Protein AF-A0A9W9WDL3-F1 (afdb_monomer)

Radius of gyration: 25.2 Å; Cα contacts (8 Å, |Δi|>4): 308; chains: 1; bounding box: 83×60×58 Å

Solvent-accessible surface area (backbone atoms only — not comparable to full-atom values): 14699 Å² total; per-residue (Å²): 139,82,83,85,75,86,84,77,80,80,75,53,72,68,59,54,52,53,53,50,51,51,47,48,51,65,70,69,49,70,79,82,73,74,75,81,85,67,84,83,74,84,62,81,85,60,80,77,74,72,78,64,70,61,51,44,48,62,37,36,40,34,66,38,60,99,81,50,76,50,73,65,32,48,49,30,52,49,53,35,41,70,68,32,72,83,46,43,79,47,77,32,41,68,68,56,45,51,51,47,41,51,71,76,31,62,92,38,56,69,59,35,54,50,57,70,31,45,65,46,68,66,55,41,51,42,49,46,52,45,52,50,27,28,71,64,18,9,28,43,39,43,63,89,54,64,58,76,90,64,47,70,85,66,76,46,55,80,94,41,36,64,67,49,43,67,47,68,48,60,41,78,83,72,80,81,72,82,89,60,84,84,35,33,35,67,57,42,38,36,22,13,51,67,26,64,38,44,49,46,33,51,53,52,35,52,50,48,52,52,51,46,26,64,73,71,72,43,58,58,62,68,53,44,65,83,72,64,49,57,57,46,61,51,48,30,26,51,30,50,36,40,19,51,31,47,67,74,72,40,80,75,128

InterPro domains:
  IPR007577 Glycosyltransferase, DXD sugar-binding motif [PF04488] (77-158)
  IPR029044 Nucleotide-diphospho-sugar transferases [SSF53448] (91-242)
  IPR039367 Initiation-specific alpha-1,6-mannosyltransferase Och1-like [PTHR31834] (51-248)

Secondary structure (DSSP, 8-state):
--PPPP------HHHHHHHHHHHHHHHH---------------GGGTT-PPPPPSS-SEEEEE--TT---HHHHHHHHHHHHH-TT-EEEEE-HHHHHHHHHHHSTT-HHHHHHHHH---HHHHHHHHHHHHHHHH-EEEE-TT----SS-GGGSS-TTTTTT-SEEEEETT-S---SSS---EEEEEEEE-TT-HHHHHHHHHHHHHHHHHHHHHT--GGG--HHHH--HHHHTSHHHHHHHHHHHTT----

Structure (mmCIF, N/CA/C/O backbone):
data_AF-A0A9W9WDL3-F1
#
_entry.id   AF-A0A9W9WDL3-F1
#
loop_
_atom_site.group_PDB
_atom_site.id
_atom_site.type_symbol
_atom_site.label_atom_id
_atom_site.label_alt_id
_atom_site.label_comp_id
_atom_site.label_asym_id
_atom_site.label_entity_id
_atom_site.label_seq_id
_atom_site.pdbx_PDB_ins_code
_atom_site.Cartn_x
_atom_site.Cartn_y
_atom_site.Cartn_z
_atom_site.occupancy
_atom_site.B_iso_or_equiv
_atom_site.auth_seq_id
_atom_site.auth_comp_id
_atom_site.auth_asym_id
_atom_site.auth_atom_id
_atom_site.pdbx_PDB_model_num
ATOM 1 N N . MET A 1 1 ? 67.641 37.185 22.565 1.00 37.56 1 MET A N 1
ATOM 2 C CA . MET A 1 1 ? 66.530 37.789 21.794 1.00 37.56 1 MET A CA 1
ATOM 3 C C . MET A 1 1 ? 66.560 37.172 20.401 1.00 37.56 1 MET A C 1
ATOM 5 O O . MET A 1 1 ? 67.505 37.413 19.673 1.00 37.56 1 MET A O 1
ATOM 9 N N . LEU A 1 2 ? 65.804 36.084 20.237 1.00 39.59 2 LEU A N 1
ATOM 10 C CA . LEU A 1 2 ? 64.638 35.910 19.347 1.00 39.59 2 LEU A CA 1
ATOM 11 C C . LEU A 1 2 ? 65.017 35.186 18.044 1.00 39.59 2 LEU A C 1
ATOM 13 O O . LEU A 1 2 ? 65.568 35.768 17.117 1.00 39.59 2 LEU A O 1
ATOM 17 N N . ALA A 1 3 ? 64.729 33.882 18.040 1.00 42.25 3 ALA A N 1
ATOM 18 C CA . ALA A 1 3 ? 64.831 32.987 16.896 1.00 42.25 3 ALA A CA 1
ATOM 19 C C . ALA A 1 3 ? 63.765 33.337 15.845 1.00 42.25 3 ALA A C 1
ATOM 21 O O . ALA A 1 3 ? 62.612 33.602 16.190 1.00 42.25 3 ALA A O 1
ATOM 22 N N . GLN A 1 4 ? 64.153 33.333 14.570 1.00 45.50 4 GLN A N 1
ATOM 23 C CA . GLN A 1 4 ? 63.233 33.498 13.448 1.00 45.50 4 GLN A CA 1
ATOM 24 C C . GLN A 1 4 ? 62.399 32.219 13.284 1.00 45.50 4 GLN A C 1
ATOM 26 O O . GLN A 1 4 ? 62.949 31.135 13.098 1.00 45.50 4 GLN A O 1
ATOM 31 N N . GLY A 1 5 ? 61.075 32.345 13.407 1.00 46.56 5 GLY A N 1
ATOM 32 C CA . GLY A 1 5 ? 60.123 31.264 13.145 1.00 46.56 5 GLY A CA 1
ATOM 33 C C . GLY A 1 5 ? 59.924 31.010 11.642 1.00 46.56 5 GLY A C 1
ATOM 34 O O . GLY A 1 5 ? 60.279 31.864 10.826 1.00 46.56 5 GLY A O 1
ATOM 35 N N . PRO A 1 6 ? 59.353 29.854 11.258 1.00 47.69 6 PRO A N 1
ATOM 36 C CA . PRO A 1 6 ? 59.214 29.474 9.860 1.00 47.69 6 PRO A CA 1
ATOM 37 C C . PRO A 1 6 ? 58.167 30.335 9.145 1.00 47.69 6 PRO A C 1
ATOM 39 O O . PRO A 1 6 ? 57.072 30.582 9.653 1.00 47.69 6 PRO A O 1
ATOM 42 N N . THR A 1 7 ? 58.510 30.781 7.940 1.00 50.06 7 THR A N 1
ATOM 43 C CA . THR A 1 7 ? 57.634 31.517 7.029 1.00 50.06 7 THR A CA 1
ATOM 44 C C . THR A 1 7 ? 56.533 30.600 6.501 1.00 50.06 7 THR A C 1
ATOM 46 O O . THR A 1 7 ? 56.766 29.728 5.669 1.00 50.06 7 THR A O 1
ATOM 49 N N . PHE A 1 8 ? 55.307 30.808 6.979 1.00 49.31 8 PHE A N 1
ATOM 50 C CA . PHE A 1 8 ? 54.122 30.139 6.449 1.00 49.31 8 PHE A CA 1
ATOM 51 C C . PHE A 1 8 ? 53.766 30.755 5.088 1.00 49.31 8 PHE A C 1
ATOM 53 O O . PHE A 1 8 ? 53.340 31.911 5.004 1.00 49.31 8 PHE A O 1
ATOM 60 N N . THR A 1 9 ? 53.965 30.008 4.005 1.00 55.88 9 THR A N 1
ATOM 61 C CA . THR A 1 9 ? 53.503 30.382 2.666 1.00 55.88 9 THR A CA 1
ATOM 62 C C . THR A 1 9 ? 51.975 30.434 2.660 1.00 55.88 9 THR A C 1
ATOM 64 O O . THR A 1 9 ? 51.296 29.430 2.865 1.00 55.88 9 THR A O 1
ATOM 67 N N . ARG A 1 10 ? 51.408 31.629 2.454 1.00 52.62 10 ARG A N 1
ATOM 68 C CA . ARG A 1 10 ? 49.960 31.816 2.302 1.00 52.62 10 ARG A CA 1
ATOM 69 C C . ARG A 1 10 ? 49.517 31.211 0.972 1.00 52.62 10 ARG A C 1
ATOM 71 O O . ARG A 1 10 ? 49.776 31.788 -0.081 1.00 52.62 10 ARG A O 1
ATOM 78 N N . PHE A 1 11 ? 48.845 30.066 1.016 1.00 56.09 11 PHE A N 1
ATOM 79 C CA . PHE A 1 11 ? 48.144 29.542 -0.152 1.00 56.09 11 PHE A CA 1
ATOM 80 C C . PHE A 1 11 ? 46.976 30.472 -0.499 1.00 56.09 11 PHE A C 1
ATOM 82 O O . PHE A 1 11 ? 46.185 30.843 0.369 1.00 56.09 11 PHE A O 1
ATOM 89 N N . SER A 1 12 ? 46.890 30.882 -1.766 1.00 69.81 12 SER A N 1
ATOM 90 C CA . SER A 1 12 ? 45.753 31.652 -2.275 1.00 69.81 12 SER A CA 1
ATOM 91 C C . SER A 1 12 ? 44.479 30.813 -2.164 1.00 69.81 12 SER A C 1
ATOM 93 O O . SER A 1 12 ? 44.504 29.608 -2.419 1.00 69.81 12 SER A O 1
ATOM 95 N N . THR A 1 13 ? 43.354 31.439 -1.816 1.00 66.75 13 THR A N 1
ATOM 96 C CA . THR A 1 13 ? 42.040 30.779 -1.701 1.00 66.75 13 THR A CA 1
ATOM 97 C C . THR A 1 13 ? 41.660 30.023 -2.977 1.00 66.75 13 THR A C 1
ATOM 99 O O . THR A 1 13 ? 41.075 28.945 -2.901 1.00 66.75 13 THR A O 1
ATOM 102 N N . ALA A 1 14 ? 42.090 30.513 -4.143 1.00 67.25 14 ALA A N 1
ATOM 103 C CA . ALA A 1 14 ? 41.914 29.836 -5.426 1.00 67.25 14 ALA A CA 1
ATOM 104 C C . ALA A 1 14 ? 42.624 28.469 -5.493 1.00 67.25 14 ALA A C 1
ATOM 106 O O . ALA A 1 14 ? 42.081 27.516 -6.046 1.00 67.25 14 ALA A O 1
ATOM 107 N N . SER A 1 15 ? 43.811 28.337 -4.895 1.00 68.75 15 SER A N 1
ATOM 108 C CA . SER A 1 15 ? 44.576 27.082 -4.887 1.00 68.75 15 SER A CA 1
ATOM 109 C C . SER A 1 15 ? 43.925 26.018 -3.999 1.00 68.75 15 SER A C 1
ATOM 111 O O . SER A 1 15 ? 43.975 24.836 -4.325 1.00 68.75 15 SER A O 1
ATOM 113 N N . ILE A 1 16 ? 43.268 26.440 -2.914 1.00 72.38 16 ILE A N 1
ATOM 114 C CA . ILE A 1 16 ? 42.510 25.552 -2.021 1.00 72.38 16 ILE A CA 1
ATOM 115 C C . ILE A 1 16 ? 41.255 25.031 -2.735 1.00 72.38 16 ILE A C 1
ATOM 117 O O . ILE A 1 16 ? 40.985 23.835 -2.694 1.00 72.38 16 ILE A O 1
ATOM 121 N N . PHE A 1 17 ? 40.538 25.894 -3.464 1.00 71.56 17 PHE A N 1
ATOM 122 C CA . PHE A 1 17 ? 39.374 25.487 -4.259 1.00 71.56 17 PHE A CA 1
ATOM 123 C C . PHE A 1 17 ? 39.728 24.493 -5.372 1.00 71.56 17 PHE A C 1
ATOM 125 O O . PHE A 1 17 ? 39.019 23.509 -5.553 1.00 71.56 17 PHE A O 1
ATOM 132 N N . ILE A 1 18 ? 40.843 24.695 -6.081 1.00 77.69 18 ILE A N 1
ATOM 133 C CA . ILE A 1 18 ? 41.286 23.765 -7.134 1.00 77.69 18 ILE A CA 1
ATOM 134 C C . ILE A 1 18 ? 41.616 22.386 -6.547 1.00 77.69 18 ILE A C 1
ATOM 136 O O . ILE A 1 18 ? 41.210 21.369 -7.108 1.00 77.69 18 ILE A O 1
ATOM 140 N N . LEU A 1 19 ? 42.303 22.338 -5.403 1.00 74.94 19 LEU A N 1
ATOM 141 C CA . LEU A 1 19 ? 42.626 21.078 -4.728 1.00 74.94 19 LEU A CA 1
ATOM 142 C C . LEU A 1 19 ? 41.372 20.356 -4.214 1.00 74.94 19 LEU A C 1
ATOM 144 O O . LEU A 1 19 ? 41.291 19.136 -4.331 1.00 74.94 19 LEU A O 1
ATOM 148 N N . LEU A 1 20 ? 40.374 21.095 -3.717 1.00 74.50 20 LEU A N 1
ATOM 149 C CA . LEU A 1 20 ? 39.087 20.532 -3.298 1.00 74.50 20 LEU A CA 1
ATOM 150 C C . LEU A 1 20 ? 38.280 19.987 -4.482 1.00 74.50 20 LEU A C 1
ATOM 152 O O . LEU A 1 20 ? 37.740 18.891 -4.380 1.00 74.50 20 LEU A O 1
ATOM 156 N N . CYS A 1 21 ? 38.248 20.687 -5.621 1.00 71.88 21 CYS A N 1
ATOM 157 C CA . CYS A 1 21 ? 37.589 20.194 -6.834 1.00 71.88 21 CYS A CA 1
ATOM 158 C C . CYS A 1 21 ? 38.267 18.934 -7.386 1.00 71.88 21 CYS A C 1
ATOM 160 O O . CYS A 1 21 ? 37.583 17.993 -7.778 1.00 71.88 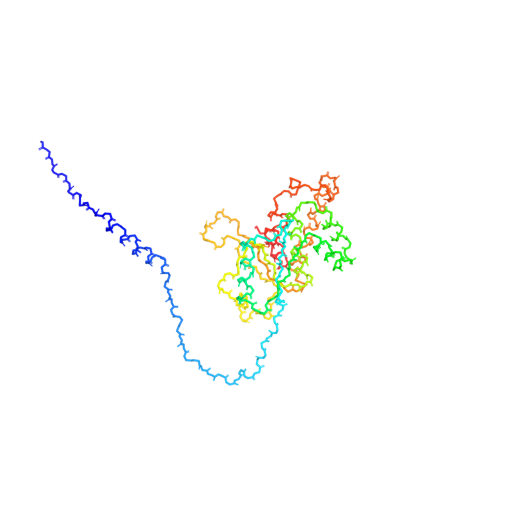21 CYS A O 1
ATOM 162 N N . LEU A 1 22 ? 39.603 18.882 -7.386 1.00 73.38 22 LEU A N 1
ATOM 163 C CA . LEU A 1 22 ? 40.351 17.694 -7.810 1.00 73.38 22 LEU A CA 1
ATOM 164 C C . LEU A 1 22 ? 40.126 16.512 -6.863 1.00 73.38 22 LEU A C 1
ATOM 166 O O . LEU A 1 22 ? 39.946 15.391 -7.331 1.00 73.38 22 LEU A O 1
ATOM 170 N N . PHE A 1 23 ? 40.075 16.756 -5.551 1.00 74.44 23 PHE A N 1
ATOM 171 C CA . PHE A 1 23 ? 39.717 15.729 -4.575 1.00 74.44 23 PHE A CA 1
ATOM 172 C C . PHE A 1 23 ? 38.283 15.235 -4.787 1.00 74.44 23 PHE A C 1
ATOM 174 O O . PHE A 1 23 ? 38.055 14.034 -4.769 1.00 74.44 23 PHE A O 1
ATOM 181 N N . PHE A 1 24 ? 37.332 16.129 -5.071 1.00 70.00 24 PHE A N 1
ATOM 182 C CA . PHE A 1 24 ? 35.941 15.761 -5.337 1.00 70.00 24 PHE A CA 1
ATOM 183 C C . PHE A 1 24 ? 35.805 14.919 -6.614 1.00 70.00 24 PHE A C 1
ATOM 185 O O . PHE A 1 24 ? 35.121 13.903 -6.601 1.00 70.00 24 PHE A O 1
ATOM 192 N N . ILE A 1 25 ? 36.513 15.279 -7.690 1.00 71.75 25 ILE A N 1
ATOM 193 C CA . ILE A 1 25 ? 36.547 14.491 -8.930 1.00 71.75 25 ILE A CA 1
ATOM 194 C C . ILE A 1 25 ? 37.172 13.119 -8.667 1.00 71.75 25 ILE A C 1
ATOM 196 O O . ILE A 1 25 ? 36.611 12.120 -9.084 1.00 71.75 25 ILE A O 1
ATOM 200 N N . LEU A 1 26 ? 38.295 13.034 -7.953 1.00 71.25 26 LEU A N 1
ATOM 201 C CA . LEU A 1 26 ? 38.979 11.757 -7.713 1.00 71.25 26 LEU A CA 1
ATOM 202 C C . LEU A 1 26 ? 38.277 10.866 -6.674 1.00 71.25 26 LEU A C 1
ATOM 204 O O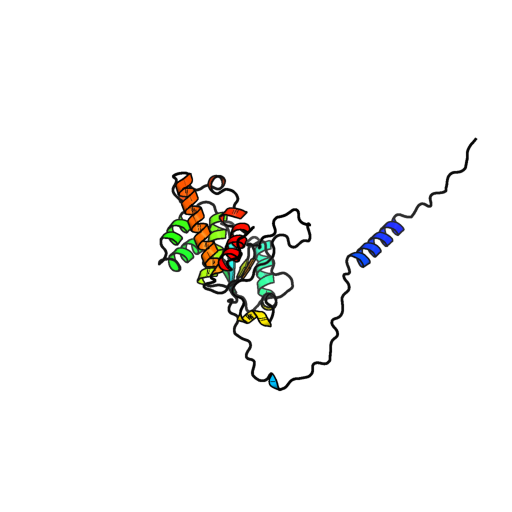 . LEU A 1 26 ? 38.406 9.648 -6.746 1.00 71.25 26 LEU A O 1
ATOM 208 N N . TYR A 1 27 ? 37.545 11.454 -5.724 1.00 72.31 27 TYR A N 1
ATOM 209 C CA . TYR A 1 27 ? 36.806 10.734 -4.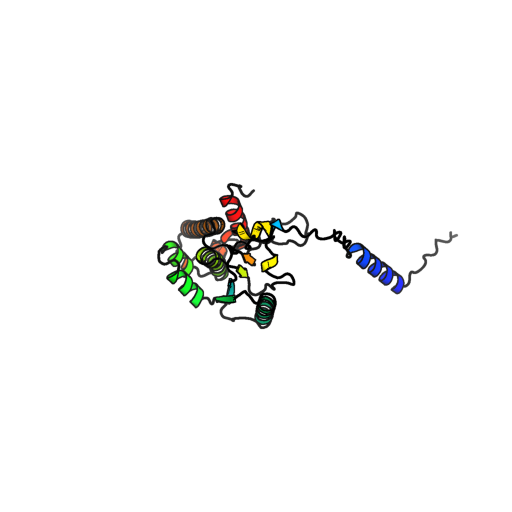683 1.00 72.31 27 TYR A CA 1
ATOM 210 C C . TYR A 1 27 ? 35.409 10.296 -5.154 1.00 72.31 27 TYR A C 1
ATOM 212 O O . TYR A 1 27 ? 34.964 9.213 -4.788 1.00 72.31 27 TYR A O 1
ATOM 220 N N . TYR A 1 28 ? 34.738 11.095 -5.998 1.00 61.59 28 TYR A N 1
ATOM 221 C CA . TYR A 1 28 ? 33.377 10.828 -6.490 1.00 61.59 28 TYR A CA 1
ATOM 222 C C . TYR A 1 28 ? 33.283 10.413 -7.964 1.00 61.59 28 TYR A C 1
ATOM 224 O O . TYR A 1 28 ? 32.173 10.182 -8.436 1.00 61.59 28 TYR A O 1
ATOM 232 N N . HIS A 1 29 ? 34.387 10.264 -8.705 1.00 54.16 29 HIS A N 1
ATOM 233 C CA . HIS A 1 29 ? 34.389 9.368 -9.864 1.00 54.16 29 HIS A CA 1
ATOM 234 C C . HIS A 1 29 ? 34.737 7.959 -9.369 1.00 54.16 29 HIS A C 1
ATOM 236 O O . HIS A 1 29 ? 35.918 7.599 -9.345 1.00 54.16 29 HIS A O 1
ATOM 242 N N . PRO A 1 30 ? 33.756 7.110 -9.004 1.00 51.16 30 PRO A N 1
ATOM 243 C CA . PRO A 1 30 ? 34.022 5.689 -9.028 1.00 51.16 30 PRO A CA 1
ATOM 244 C C . PRO A 1 30 ? 34.497 5.365 -10.442 1.00 51.16 30 PRO A C 1
ATOM 246 O O . PRO A 1 30 ? 33.931 5.844 -11.435 1.00 51.16 30 PRO A O 1
ATOM 249 N N . MET A 1 31 ? 35.591 4.609 -10.525 1.00 50.59 31 MET A N 1
ATOM 250 C CA . MET A 1 31 ? 36.056 4.030 -11.772 1.00 50.59 31 MET A CA 1
ATOM 251 C C . MET A 1 31 ? 34.850 3.486 -12.539 1.00 50.59 31 MET A C 1
ATOM 253 O O . MET A 1 31 ? 34.235 2.505 -12.123 1.00 50.59 31 MET A O 1
ATOM 257 N N . ARG A 1 32 ? 34.544 4.098 -13.688 1.00 47.16 32 ARG A N 1
ATOM 258 C CA . ARG A 1 32 ? 33.873 3.390 -14.773 1.00 47.16 32 ARG A CA 1
ATOM 259 C C . ARG A 1 32 ? 34.818 2.262 -15.164 1.00 47.16 32 ARG A C 1
ATOM 261 O O . ARG A 1 32 ? 35.699 2.449 -15.999 1.00 47.16 32 ARG A O 1
ATOM 268 N N . GLN A 1 33 ? 34.678 1.108 -14.524 1.00 40.91 33 GLN A N 1
ATOM 269 C CA . GLN A 1 33 ? 35.149 -0.124 -15.121 1.00 40.91 33 GLN A CA 1
ATOM 270 C C . GLN A 1 33 ? 34.296 -0.313 -16.369 1.00 40.91 33 GLN A C 1
ATOM 272 O O . GLN A 1 33 ? 33.115 -0.638 -16.288 1.00 40.91 33 GLN A O 1
ATOM 277 N N . ALA A 1 34 ? 34.882 -0.006 -17.524 1.00 45.00 34 ALA A N 1
ATOM 278 C CA . ALA A 1 34 ? 34.354 -0.471 -18.788 1.00 45.00 34 ALA A CA 1
ATOM 279 C C . ALA A 1 34 ? 34.287 -1.999 -18.695 1.00 45.00 34 ALA A C 1
ATOM 281 O O . ALA A 1 34 ? 35.314 -2.668 -18.558 1.00 45.00 34 ALA A O 1
ATOM 282 N N . THR A 1 35 ? 33.076 -2.544 -18.707 1.00 45.25 35 THR A N 1
ATOM 283 C CA . THR A 1 35 ? 32.855 -3.954 -19.002 1.00 45.25 35 THR A CA 1
ATOM 284 C C . THR A 1 35 ? 33.549 -4.251 -20.334 1.00 45.25 35 THR A C 1
ATOM 286 O O . THR A 1 35 ? 33.357 -3.495 -21.290 1.00 45.25 35 THR A O 1
ATOM 289 N N . PRO A 1 36 ? 34.386 -5.297 -20.439 1.00 37.78 36 PRO A N 1
ATOM 290 C CA . PRO A 1 36 ? 34.961 -5.661 -21.722 1.00 37.78 36 PRO A CA 1
ATOM 291 C C . P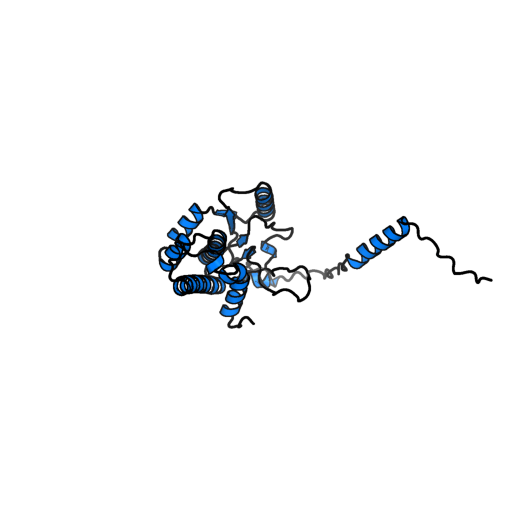RO A 1 36 ? 33.818 -6.082 -22.649 1.00 37.78 36 PRO A C 1
ATOM 293 O O . PRO A 1 36 ? 33.154 -7.087 -22.391 1.00 37.78 36 PRO A O 1
ATOM 296 N N . GLU A 1 37 ? 33.580 -5.328 -23.722 1.00 43.03 37 GLU A N 1
ATOM 297 C CA . GLU A 1 37 ? 32.790 -5.810 -24.853 1.00 43.03 37 GLU A CA 1
ATOM 298 C C . GLU A 1 37 ? 33.577 -6.946 -25.519 1.00 43.03 37 GLU A C 1
ATOM 300 O O . GLU A 1 37 ? 34.413 -6.742 -26.399 1.00 43.03 37 GLU A O 1
ATOM 305 N N . GLY A 1 38 ? 33.364 -8.172 -25.040 1.00 47.19 38 GLY A N 1
ATOM 306 C CA . GLY A 1 38 ? 33.742 -9.362 -25.788 1.00 47.19 38 GLY A CA 1
ATOM 307 C C . GLY A 1 38 ? 32.883 -9.453 -27.055 1.00 47.19 38 GLY A C 1
ATOM 308 O O . GLY A 1 38 ? 31.702 -9.100 -27.009 1.00 47.19 38 GLY A O 1
ATOM 309 N N . PRO A 1 39 ? 33.428 -9.921 -28.192 1.00 41.03 39 PRO A N 1
ATOM 310 C CA . PRO A 1 39 ? 32.642 -10.089 -29.405 1.00 41.03 39 PRO A CA 1
ATOM 311 C C . PRO A 1 39 ? 31.477 -11.045 -29.129 1.00 41.03 39 PRO A C 1
ATOM 313 O O . PRO A 1 39 ? 31.682 -12.193 -28.730 1.00 41.03 39 PRO A O 1
ATOM 316 N N . SER A 1 40 ? 30.257 -10.544 -29.338 1.00 51.47 40 SER A N 1
ATOM 317 C CA . SER A 1 40 ? 29.023 -11.325 -29.296 1.00 51.47 40 SER A CA 1
ATOM 318 C C . SER A 1 40 ? 29.136 -12.461 -30.309 1.00 51.47 40 SER A C 1
ATOM 320 O O . SER A 1 40 ? 29.033 -12.260 -31.520 1.00 51.47 40 SER A O 1
ATOM 322 N N . THR A 1 41 ? 29.422 -13.662 -29.816 1.00 49.38 41 THR A N 1
ATOM 323 C CA . THR A 1 41 ? 29.317 -14.877 -30.613 1.00 49.38 41 THR A CA 1
ATOM 324 C C . THR A 1 41 ? 27.830 -15.158 -30.753 1.00 49.38 41 THR A C 1
ATOM 326 O O . THR A 1 41 ? 27.155 -15.538 -29.799 1.00 49.38 41 THR A O 1
ATOM 329 N N . TYR A 1 42 ? 27.301 -14.875 -31.941 1.00 51.47 42 TYR A N 1
ATOM 330 C CA . TYR A 1 42 ? 25.942 -15.236 -32.313 1.00 51.47 42 TYR A CA 1
ATOM 331 C C . TYR A 1 42 ? 25.795 -16.757 -32.186 1.00 51.47 42 TYR A C 1
ATOM 333 O O . TYR A 1 42 ? 26.402 -17.512 -32.945 1.00 51.47 42 TYR A O 1
ATOM 341 N N . ASP A 1 43 ? 25.032 -17.182 -31.180 1.00 59.75 43 ASP A N 1
ATOM 342 C CA . ASP A 1 43 ? 24.663 -18.572 -30.951 1.00 59.75 43 ASP A CA 1
ATOM 343 C C . ASP A 1 43 ? 23.291 -18.832 -31.600 1.00 59.75 43 ASP A C 1
ATOM 345 O O . ASP A 1 43 ? 22.267 -18.377 -31.073 1.00 59.75 43 ASP A O 1
ATOM 349 N N . PRO A 1 44 ? 23.240 -19.546 -32.738 1.00 51.09 44 PRO A N 1
ATOM 350 C CA . PRO A 1 44 ? 21.997 -19.837 -33.446 1.00 51.09 44 PRO A CA 1
ATOM 351 C C . PRO A 1 44 ? 21.049 -20.771 -32.670 1.00 51.09 44 PRO A C 1
ATOM 353 O O . PRO A 1 44 ? 19.918 -20.968 -33.100 1.00 51.09 44 PRO A O 1
ATOM 356 N N . SER A 1 45 ? 21.444 -21.315 -31.509 1.00 50.41 45 SER A N 1
ATOM 357 C CA . SER A 1 45 ? 20.559 -22.127 -30.656 1.00 50.41 45 SER A CA 1
ATOM 358 C C . SER A 1 45 ? 19.523 -21.318 -29.856 1.00 50.41 45 SER A C 1
ATOM 360 O O . SER A 1 45 ? 18.636 -21.899 -29.231 1.00 50.41 45 SER A O 1
ATOM 362 N N . ARG A 1 46 ? 19.590 -19.977 -29.889 1.00 52.09 46 ARG A N 1
ATOM 363 C CA . ARG A 1 46 ? 18.634 -19.072 -29.218 1.00 52.09 46 ARG A CA 1
ATOM 364 C C . ARG A 1 46 ? 17.382 -18.722 -30.031 1.00 52.09 46 ARG A C 1
ATOM 366 O O . ARG A 1 46 ? 16.517 -18.013 -29.512 1.00 52.09 46 ARG A O 1
ATOM 373 N N . GLU A 1 47 ? 17.235 -19.226 -31.256 1.00 42.72 47 GLU A N 1
ATOM 374 C CA . GLU A 1 47 ? 15.965 -19.143 -31.988 1.00 42.72 47 GLU A CA 1
ATOM 375 C C . GLU A 1 47 ? 14.914 -20.042 -31.317 1.00 42.72 47 GLU A C 1
ATOM 377 O O . GLU A 1 47 ? 14.818 -21.237 -31.580 1.00 42.72 47 GLU A O 1
ATOM 382 N N . GLY A 1 48 ? 14.138 -19.465 -30.397 1.00 46.53 48 GLY A N 1
ATOM 383 C CA . GLY A 1 48 ? 13.027 -20.157 -29.737 1.00 46.53 48 GLY A CA 1
ATOM 384 C C . GLY A 1 48 ? 12.751 -19.745 -28.292 1.00 46.53 48 GLY A C 1
ATOM 385 O O . GLY A 1 48 ? 11.726 -20.150 -27.745 1.00 46.53 48 GLY A O 1
ATOM 386 N N . PHE A 1 49 ? 13.604 -18.926 -27.663 1.00 46.31 49 PHE A N 1
ATOM 387 C CA . PHE A 1 49 ? 13.334 -18.418 -26.315 1.00 46.31 49 PHE A CA 1
ATOM 388 C C . PHE A 1 49 ? 12.314 -17.274 -26.386 1.00 46.31 49 PHE A C 1
ATOM 390 O O . PHE A 1 49 ? 12.670 -16.102 -26.484 1.00 46.31 49 PHE A O 1
ATOM 397 N N . GLN A 1 50 ? 11.026 -17.619 -26.377 1.00 47.53 50 GLN A N 1
ATOM 398 C CA . GLN A 1 50 ? 9.973 -16.660 -26.047 1.00 47.53 50 GLN A CA 1
ATOM 399 C C . GLN A 1 50 ? 10.285 -16.134 -24.635 1.00 47.53 50 GLN A C 1
ATOM 401 O O . GLN A 1 50 ? 10.360 -16.952 -23.712 1.00 47.53 50 GLN A O 1
ATOM 406 N N . PRO A 1 51 ? 10.525 -14.823 -24.437 1.00 56.72 51 PRO A N 1
ATOM 407 C CA . PRO A 1 51 ? 10.715 -14.296 -23.095 1.00 56.72 51 PRO A CA 1
ATOM 408 C C . PRO A 1 51 ? 9.468 -14.640 -22.282 1.00 56.72 51 PRO A C 1
ATOM 410 O O . PRO A 1 51 ? 8.343 -14.380 -22.710 1.00 56.72 51 PRO A O 1
ATOM 413 N N . ALA A 1 52 ? 9.666 -15.300 -21.143 1.00 58.69 52 ALA A N 1
ATOM 414 C CA . ALA A 1 52 ? 8.565 -15.659 -20.265 1.00 58.69 52 ALA A CA 1
ATOM 415 C C . ALA A 1 52 ? 7.772 -14.396 -19.904 1.00 58.69 52 ALA A C 1
ATOM 417 O O . ALA A 1 52 ? 8.364 -13.369 -19.560 1.00 58.69 52 ALA A O 1
ATOM 418 N N . SER A 1 53 ? 6.443 -14.471 -19.995 1.00 62.81 53 SER A N 1
ATOM 419 C CA . SER A 1 53 ? 5.581 -13.350 -19.634 1.00 62.81 53 SER A CA 1
ATOM 420 C C . SER A 1 53 ? 5.860 -12.926 -18.185 1.00 62.81 53 SER A C 1
ATOM 422 O O . SER A 1 53 ? 5.969 -13.794 -17.312 1.00 62.81 53 SER A O 1
ATOM 424 N N . PRO A 1 54 ? 6.011 -11.618 -17.912 1.00 75.31 54 PRO A N 1
ATOM 425 C CA . PRO A 1 54 ? 6.257 -11.144 -16.559 1.00 75.31 54 PRO A CA 1
ATOM 426 C C . PRO A 1 54 ? 5.082 -11.522 -15.651 1.00 75.31 54 PRO A C 1
ATOM 428 O O . PRO A 1 54 ? 3.921 -11.379 -16.031 1.00 75.31 54 PRO A O 1
ATOM 431 N N . ARG A 1 55 ? 5.386 -12.015 -14.444 1.00 88.81 55 ARG A N 1
ATOM 432 C CA . ARG A 1 55 ? 4.363 -12.354 -13.436 1.00 88.81 55 ARG A CA 1
ATOM 433 C C . ARG A 1 55 ? 3.718 -11.120 -12.804 1.00 88.81 55 ARG A C 1
ATOM 435 O O . ARG A 1 55 ? 2.622 -11.224 -12.267 1.00 88.81 55 ARG A O 1
ATOM 442 N N . ILE A 1 56 ? 4.423 -9.992 -12.835 1.00 96.06 56 ILE A N 1
ATOM 443 C CA . ILE A 1 56 ? 4.004 -8.722 -12.243 1.00 96.06 56 ILE A CA 1
ATOM 444 C C . ILE A 1 56 ? 3.346 -7.872 -13.339 1.00 96.06 56 ILE A C 1
ATOM 446 O O . ILE A 1 56 ? 4.011 -7.578 -14.336 1.00 96.06 56 ILE A O 1
ATOM 450 N N . PRO A 1 57 ? 2.068 -7.486 -13.184 1.00 96.56 57 PRO A N 1
ATOM 451 C CA . PRO A 1 57 ? 1.376 -6.615 -14.129 1.00 96.56 57 PRO A CA 1
ATOM 452 C C . PRO A 1 57 ? 2.030 -5.238 -14.286 1.00 96.56 57 PRO A C 1
ATOM 454 O O . PRO A 1 57 ? 2.529 -4.657 -13.328 1.00 96.56 57 PRO A O 1
ATOM 457 N N . GLU A 1 58 ? 1.944 -4.659 -15.484 1.00 96.19 58 GLU A N 1
ATOM 458 C CA . GLU A 1 58 ? 2.405 -3.292 -15.785 1.00 96.19 58 GLU A CA 1
ATOM 459 C C . GLU A 1 58 ? 1.378 -2.237 -15.311 1.00 96.19 58 GLU A C 1
ATOM 461 O O . GLU A 1 58 ? 0.947 -1.350 -16.053 1.00 96.19 58 GLU A O 1
ATOM 466 N N . LYS A 1 59 ? 0.934 -2.357 -14.056 1.00 97.75 59 LYS A N 1
ATOM 467 C CA . LYS A 1 59 ? -0.037 -1.476 -13.396 1.00 97.75 59 LYS A CA 1
ATOM 468 C C . LYS A 1 59 ? 0.647 -0.761 -12.239 1.00 97.75 59 LYS A C 1
ATOM 470 O O . LYS A 1 59 ? 1.307 -1.411 -11.437 1.00 97.75 59 LYS A O 1
ATOM 475 N N . ILE A 1 60 ? 0.482 0.555 -12.155 1.00 98.19 60 ILE A N 1
ATOM 476 C CA . ILE A 1 60 ? 1.001 1.372 -11.057 1.00 98.19 60 ILE A CA 1
ATOM 477 C C . ILE A 1 60 ? -0.174 1.938 -10.267 1.00 98.19 60 ILE A C 1
ATOM 479 O O . ILE A 1 60 ? -1.054 2.592 -10.822 1.00 98.19 60 ILE A O 1
ATOM 483 N N . TRP A 1 61 ? -0.171 1.689 -8.973 1.00 98.56 61 TRP A N 1
ATOM 484 C CA . TRP A 1 61 ? -1.121 2.171 -7.996 1.00 98.56 61 TRP A CA 1
ATOM 485 C C . TRP A 1 61 ? -0.554 3.394 -7.293 1.00 98.56 61 TRP A C 1
ATOM 487 O O . TRP A 1 61 ? 0.548 3.355 -6.750 1.00 98.56 61 TRP A O 1
ATOM 497 N N . TYR A 1 62 ? -1.352 4.452 -7.268 1.00 98.12 62 TYR A N 1
ATOM 498 C CA . TYR A 1 62 ? -1.126 5.637 -6.453 1.00 98.12 62 TYR A CA 1
ATOM 499 C C . TYR A 1 62 ? -2.343 5.870 -5.570 1.00 98.12 62 TYR A C 1
ATOM 501 O O . TYR A 1 62 ? -3.457 5.498 -5.941 1.00 98.12 62 TYR A O 1
ATOM 509 N N . LYS A 1 63 ? -2.165 6.566 -4.448 1.00 97.75 63 LYS A N 1
ATOM 510 C CA . LYS A 1 63 ? -3.278 7.005 -3.602 1.00 97.75 63 LYS A CA 1
ATOM 511 C C . LYS A 1 63 ? -3.162 8.480 -3.267 1.00 97.75 63 LYS A C 1
ATOM 513 O O . LYS A 1 63 ? -2.140 8.925 -2.759 1.00 97.75 63 LYS A O 1
ATOM 518 N N . VAL A 1 64 ? -4.230 9.235 -3.506 1.00 97.38 64 VAL A N 1
ATOM 519 C CA . VAL A 1 64 ? -4.338 10.656 -3.155 1.00 97.38 64 VAL A CA 1
ATOM 520 C C . VAL A 1 64 ? -5.126 10.854 -1.869 1.00 97.38 64 VAL A C 1
ATOM 522 O O . VAL A 1 64 ? -6.056 10.116 -1.549 1.00 97.38 64 VAL A O 1
ATOM 525 N N . GLY A 1 65 ? -4.734 11.864 -1.097 1.00 95.00 65 GLY A N 1
ATOM 526 C CA . GLY A 1 65 ? -5.578 12.393 -0.029 1.00 95.00 65 GLY A CA 1
ATOM 527 C C . GLY A 1 65 ? -6.651 13.346 -0.573 1.00 95.00 65 GLY A C 1
ATOM 528 O O . GLY A 1 65 ? -6.683 13.626 -1.773 1.00 95.00 65 GLY A O 1
ATOM 529 N N . PRO A 1 66 ? -7.464 13.952 0.308 1.00 94.38 66 PRO A N 1
ATOM 530 C CA . PRO A 1 66 ? -8.552 14.860 -0.079 1.00 94.38 66 PRO A CA 1
ATOM 531 C C . PRO A 1 66 ? -8.117 16.085 -0.897 1.00 94.38 66 PRO A C 1
ATOM 533 O O . PRO A 1 66 ? -8.929 16.716 -1.567 1.00 94.38 66 PRO A O 1
ATOM 536 N N . LYS A 1 67 ? -6.829 16.443 -0.842 1.00 94.88 67 LYS A N 1
ATOM 537 C CA . LYS A 1 67 ? -6.248 17.547 -1.621 1.00 94.88 67 LYS A CA 1
ATOM 538 C C . LYS A 1 67 ? -5.932 17.170 -3.073 1.00 94.88 67 LYS A C 1
ATOM 540 O O . LYS A 1 67 ? -5.541 18.047 -3.837 1.00 94.88 67 LYS A O 1
ATOM 545 N N . GLY A 1 68 ? -6.089 15.901 -3.450 1.00 95.44 68 GLY A N 1
ATOM 546 C CA . GLY A 1 68 ? -5.699 15.400 -4.761 1.00 95.44 68 GLY A CA 1
ATOM 547 C C . GLY A 1 68 ? -4.184 15.418 -4.966 1.00 95.44 68 GLY A C 1
ATOM 548 O O . GLY A 1 68 ? -3.403 15.389 -4.012 1.00 95.44 68 GLY A O 1
ATOM 549 N N . LEU A 1 69 ? -3.774 15.451 -6.232 1.00 95.25 69 LEU A N 1
ATOM 550 C CA . LEU A 1 69 ? -2.372 15.540 -6.622 1.00 95.25 69 LEU A CA 1
ATOM 551 C C . LEU A 1 69 ? -1.841 16.968 -6.457 1.00 95.25 69 LEU A C 1
ATOM 553 O O . LEU A 1 69 ? -2.487 17.941 -6.845 1.00 95.25 69 LEU A O 1
ATOM 557 N N . SER A 1 70 ? -0.619 17.085 -5.940 1.00 96.12 70 SER A N 1
ATOM 558 C CA . SER A 1 70 ? 0.152 18.325 -6.039 1.00 96.12 70 SER A CA 1
ATOM 559 C C . SER A 1 70 ? 0.720 18.501 -7.456 1.00 96.12 70 SER A C 1
ATOM 561 O O . SER A 1 70 ? 0.806 17.533 -8.213 1.00 96.12 70 SER A O 1
ATOM 563 N N . ASN A 1 71 ? 1.172 19.712 -7.809 1.00 97.19 71 ASN A N 1
ATOM 564 C CA . ASN A 1 71 ? 1.883 19.936 -9.078 1.00 97.19 71 ASN A CA 1
ATOM 565 C C . ASN A 1 71 ? 3.116 19.025 -9.205 1.00 97.19 71 ASN A C 1
ATOM 567 O O . ASN A 1 71 ? 3.330 18.424 -10.250 1.00 97.19 71 ASN A O 1
ATOM 571 N N . GLN A 1 72 ? 3.878 18.867 -8.119 1.00 95.69 72 GLN A N 1
ATOM 572 C CA . GLN A 1 72 ? 5.073 18.026 -8.103 1.00 95.69 72 GLN A CA 1
ATOM 573 C C . GLN A 1 72 ? 4.734 16.540 -8.284 1.00 95.69 72 GLN A C 1
ATOM 575 O O . GLN A 1 72 ? 5.357 15.858 -9.091 1.00 95.69 72 GLN A O 1
ATOM 580 N N . SER A 1 73 ? 3.698 16.044 -7.602 1.00 95.44 73 SER A N 1
ATOM 581 C CA . SER A 1 73 ? 3.223 14.663 -7.777 1.00 95.44 73 SER A CA 1
ATOM 582 C C . SER A 1 73 ? 2.709 14.417 -9.198 1.00 95.44 73 SER A C 1
ATOM 584 O O . SER A 1 73 ? 2.936 13.350 -9.761 1.00 95.44 73 SER A O 1
ATOM 586 N N . HIS A 1 74 ? 2.050 15.409 -9.809 1.00 95.88 74 HIS A N 1
ATOM 587 C CA . HIS A 1 74 ? 1.664 15.359 -11.220 1.00 95.88 74 HIS A CA 1
ATOM 588 C C . HIS A 1 74 ? 2.880 15.240 -12.146 1.00 95.88 74 HIS A C 1
ATOM 590 O O . HIS A 1 74 ? 2.861 14.421 -13.063 1.00 95.88 74 HIS A O 1
ATOM 596 N N . GLU A 1 75 ? 3.923 16.038 -11.911 1.00 95.94 75 GLU A N 1
ATOM 597 C CA . GLU A 1 75 ? 5.164 16.005 -12.689 1.00 95.94 75 GLU A CA 1
ATOM 598 C C . GLU A 1 75 ? 5.874 14.652 -12.561 1.00 95.94 75 GLU A C 1
ATOM 600 O O . GLU A 1 75 ? 6.222 14.053 -13.579 1.00 95.94 75 GLU A O 1
ATOM 605 N N . TRP A 1 76 ? 6.026 14.129 -11.341 1.00 95.62 76 TRP A N 1
ATOM 606 C CA . TRP A 1 76 ? 6.662 12.831 -11.094 1.00 95.62 76 TRP A CA 1
ATOM 607 C C . TRP A 1 76 ? 5.895 11.661 -11.704 1.00 95.62 76 TRP A C 1
ATOM 609 O O . TRP A 1 76 ? 6.498 10.815 -12.368 1.00 95.62 76 TRP A O 1
ATOM 619 N N . LEU A 1 77 ? 4.569 11.631 -11.551 1.00 9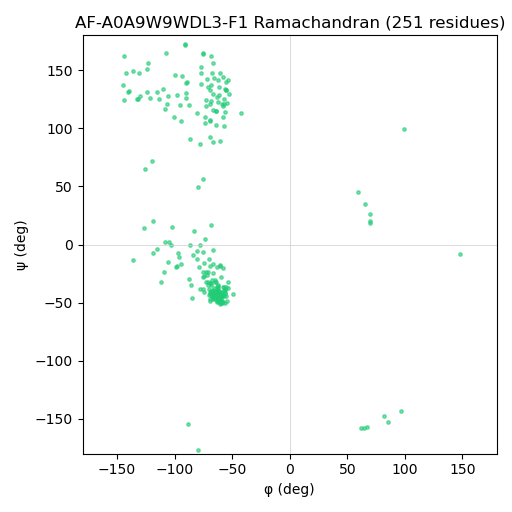5.06 77 LEU A N 1
ATOM 620 C CA . LEU A 1 77 ? 3.728 10.608 -12.170 1.00 95.06 77 LEU A CA 1
ATOM 621 C C . LEU A 1 77 ? 3.822 10.677 -13.699 1.00 95.06 77 LEU A C 1
ATOM 623 O O . LEU A 1 77 ? 3.991 9.649 -14.358 1.00 95.06 77 LEU A O 1
ATOM 627 N N . HIS A 1 78 ? 3.735 11.879 -14.275 1.00 95.06 78 HIS A N 1
ATOM 628 C CA . HIS A 1 78 ? 3.810 12.064 -15.722 1.00 95.06 78 HIS A CA 1
ATOM 629 C C . HIS A 1 78 ? 5.174 11.638 -16.283 1.00 95.06 78 HIS A C 1
ATOM 631 O O . HIS A 1 78 ? 5.221 10.911 -17.275 1.00 95.06 78 HIS A O 1
ATOM 637 N N . ASP A 1 79 ? 6.276 12.049 -15.650 1.00 94.69 79 ASP A N 1
ATOM 638 C CA . ASP A 1 79 ? 7.629 11.629 -16.034 1.00 94.69 79 ASP A CA 1
ATOM 639 C C . ASP A 1 79 ? 7.789 10.105 -15.949 1.00 94.69 79 ASP A C 1
ATOM 641 O O . ASP A 1 79 ? 8.275 9.475 -16.892 1.00 94.69 79 ASP A O 1
ATOM 645 N N . CYS A 1 80 ? 7.284 9.490 -14.874 1.00 95.56 80 CYS A N 1
ATOM 646 C CA . CYS A 1 80 ? 7.313 8.042 -14.721 1.00 95.56 80 CYS A CA 1
ATOM 647 C C . CYS A 1 80 ? 6.607 7.320 -15.878 1.00 95.56 80 CYS A C 1
ATOM 649 O O . CYS A 1 80 ? 7.185 6.413 -16.481 1.00 95.56 80 CYS A O 1
ATOM 651 N N . LEU A 1 81 ? 5.383 7.727 -16.228 1.00 95.94 81 LEU A N 1
ATOM 652 C CA . LEU A 1 81 ? 4.627 7.108 -17.323 1.00 95.94 81 LEU A CA 1
ATOM 653 C C . LEU A 1 81 ? 5.237 7.395 -18.697 1.00 95.94 81 LEU A C 1
ATOM 655 O O . LEU A 1 81 ? 5.196 6.534 -19.575 1.00 95.94 81 LEU A O 1
ATOM 659 N N . HIS A 1 82 ? 5.840 8.570 -18.884 1.00 95.56 82 HIS A N 1
ATOM 660 C CA . HIS A 1 82 ? 6.560 8.899 -20.110 1.00 95.56 82 HIS A CA 1
ATOM 661 C C . HIS A 1 82 ? 7.754 7.960 -20.329 1.00 95.56 82 HIS A C 1
ATOM 663 O O . HIS A 1 82 ? 7.940 7.439 -21.430 1.00 95.56 82 HIS A O 1
ATOM 669 N N . LYS A 1 83 ? 8.523 7.687 -19.269 1.00 95.19 83 LYS A N 1
ATOM 670 C CA . LYS A 1 83 ? 9.650 6.740 -19.280 1.00 95.19 83 LYS A CA 1
ATOM 671 C C . LYS A 1 83 ? 9.200 5.277 -19.379 1.00 95.19 83 LYS A C 1
ATOM 673 O O . LYS A 1 83 ? 9.956 4.435 -19.861 1.00 95.19 83 LYS A O 1
ATOM 678 N N . ASN A 1 84 ? 7.968 4.971 -18.968 1.00 96.25 84 ASN A N 1
ATOM 679 C CA . ASN A 1 84 ? 7.424 3.614 -18.891 1.00 96.25 84 ASN A CA 1
ATOM 680 C C . ASN A 1 84 ? 6.095 3.476 -19.669 1.00 96.25 84 ASN A C 1
ATOM 682 O O . ASN A 1 84 ? 5.065 3.167 -19.071 1.00 96.25 84 ASN A O 1
ATOM 686 N N . PRO A 1 85 ? 6.084 3.627 -21.009 1.00 95.56 85 PRO A N 1
ATOM 687 C CA . PRO A 1 85 ? 4.850 3.752 -21.805 1.00 95.56 85 PRO A CA 1
ATOM 688 C C . PRO A 1 85 ? 3.961 2.495 -21.836 1.00 95.56 85 PRO A C 1
ATOM 690 O O . PRO A 1 85 ? 2.787 2.567 -22.213 1.00 95.56 85 PRO A O 1
ATOM 693 N N . ALA A 1 86 ? 4.504 1.335 -21.459 1.00 93.62 86 ALA A N 1
ATOM 694 C CA . ALA A 1 86 ? 3.732 0.105 -21.298 1.00 93.62 86 ALA A CA 1
ATOM 695 C C . ALA A 1 86 ? 2.868 0.125 -20.022 1.00 93.62 86 ALA A C 1
ATOM 697 O O . ALA A 1 86 ? 1.789 -0.462 -19.998 1.00 93.62 86 ALA A O 1
ATOM 698 N N . HIS A 1 87 ? 3.285 0.880 -19.000 1.00 96.38 87 HIS A N 1
ATOM 699 C CA . HIS A 1 87 ? 2.599 0.921 -17.717 1.00 96.38 87 HIS A CA 1
ATOM 700 C C . HIS A 1 87 ? 1.335 1.781 -17.772 1.00 96.38 87 HIS A C 1
ATOM 702 O O . HIS A 1 87 ? 1.201 2.714 -18.574 1.00 96.38 87 HIS A O 1
ATOM 708 N N . ARG A 1 88 ? 0.377 1.460 -16.905 1.00 96.88 88 ARG A N 1
ATOM 709 C CA . ARG A 1 88 ? -0.840 2.248 -16.686 1.00 96.88 88 ARG A CA 1
ATOM 710 C C . ARG A 1 88 ? -0.954 2.606 -15.214 1.00 96.88 88 ARG A C 1
ATOM 712 O O . ARG A 1 88 ? -0.820 1.732 -14.365 1.00 96.88 88 ARG A O 1
ATOM 719 N N . ALA A 1 89 ? -1.214 3.878 -14.928 1.00 96.88 89 ALA A N 1
ATOM 720 C CA . ALA A 1 89 ? -1.457 4.338 -13.568 1.00 96.88 89 ALA A CA 1
ATOM 721 C C . ALA A 1 89 ? -2.949 4.269 -13.223 1.00 96.88 89 ALA A C 1
ATOM 723 O O . ALA A 1 89 ? -3.795 4.668 -14.026 1.00 96.88 89 ALA A O 1
ATOM 724 N N . GLN A 1 90 ? -3.252 3.833 -12.005 1.00 98.12 90 GLN A N 1
ATOM 725 C CA . GLN A 1 90 ? -4.548 3.970 -11.362 1.00 98.12 90 GLN A CA 1
ATOM 726 C C . GLN A 1 90 ? -4.363 4.753 -10.063 1.00 98.12 90 GLN A C 1
ATOM 728 O O . GLN A 1 90 ? -3.524 4.414 -9.230 1.00 98.12 90 GLN A O 1
ATOM 733 N N . ILE A 1 91 ? -5.135 5.828 -9.919 1.00 98.19 91 ILE A N 1
ATOM 734 C CA . ILE A 1 91 ? -5.054 6.733 -8.775 1.00 98.19 91 ILE A CA 1
ATOM 735 C C . ILE A 1 91 ? -6.289 6.520 -7.913 1.00 98.19 91 ILE A C 1
ATOM 737 O O . ILE A 1 91 ? -7.407 6.781 -8.353 1.00 98.19 91 ILE A O 1
ATOM 741 N N . MET A 1 92 ? -6.066 6.061 -6.691 1.00 98.56 92 MET A N 1
ATOM 742 C CA . MET A 1 92 ? -7.098 5.798 -5.703 1.00 98.56 92 MET A CA 1
ATOM 743 C C . MET A 1 92 ? -7.346 7.049 -4.860 1.00 98.56 92 MET A C 1
ATOM 745 O O . MET A 1 92 ? -6.417 7.663 -4.337 1.00 98.56 92 MET A O 1
ATOM 749 N N . THR A 1 93 ? -8.605 7.430 -4.709 1.00 98.44 93 THR A N 1
ATOM 750 C CA . THR A 1 93 ? -9.093 8.305 -3.636 1.00 98.44 93 THR A CA 1
ATOM 751 C C . THR A 1 93 ? -9.536 7.470 -2.435 1.00 98.44 93 THR A C 1
ATOM 753 O O . THR A 1 93 ? -9.629 6.246 -2.544 1.00 98.44 93 THR A O 1
ATOM 756 N N . ASP A 1 94 ? -9.853 8.123 -1.313 1.00 97.56 94 ASP A N 1
ATOM 757 C CA . ASP A 1 94 ? -10.451 7.450 -0.151 1.00 97.56 94 ASP A CA 1
ATOM 758 C C . ASP A 1 94 ? -11.737 6.690 -0.553 1.00 97.56 94 ASP A C 1
ATOM 760 O O . ASP A 1 94 ? -11.828 5.487 -0.324 1.00 97.56 94 ASP A O 1
ATOM 764 N N . ASP A 1 95 ? -12.657 7.337 -1.282 1.00 98.00 95 ASP A N 1
ATOM 765 C CA . ASP A 1 95 ? -13.916 6.717 -1.734 1.00 98.00 95 ASP A CA 1
ATOM 766 C C . ASP A 1 95 ? -13.693 5.517 -2.669 1.00 98.00 95 ASP A C 1
ATOM 768 O O . ASP A 1 95 ? -14.307 4.464 -2.509 1.00 98.00 95 ASP A O 1
ATOM 772 N N . THR A 1 96 ? -12.801 5.651 -3.659 1.00 98.62 96 THR A N 1
ATOM 773 C CA . THR A 1 96 ? -12.531 4.542 -4.590 1.00 98.62 96 THR A CA 1
ATOM 774 C C . THR A 1 96 ? -11.750 3.410 -3.928 1.00 98.62 96 THR A C 1
ATOM 776 O O . THR A 1 96 ? -11.862 2.273 -4.371 1.00 98.62 96 THR A O 1
ATOM 779 N N . GLY A 1 97 ? -10.963 3.700 -2.884 1.00 98.50 97 GLY A N 1
ATOM 780 C CA . GLY A 1 97 ? -10.298 2.688 -2.066 1.00 98.50 97 GLY A CA 1
ATOM 781 C C . GLY A 1 97 ? -11.316 1.869 -1.279 1.00 98.50 97 GLY A C 1
ATOM 782 O O . GLY A 1 97 ? -11.288 0.642 -1.341 1.00 98.50 97 GLY A O 1
ATOM 783 N N . ASP A 1 98 ? -12.270 2.542 -0.633 1.00 98.62 98 ASP A N 1
ATOM 784 C CA . ASP A 1 98 ? -13.373 1.902 0.090 1.00 98.62 98 ASP A CA 1
ATOM 785 C C . ASP A 1 98 ? -14.216 1.023 -0.837 1.00 98.62 98 ASP A C 1
ATOM 787 O O . ASP A 1 98 ? -14.450 -0.149 -0.535 1.00 98.62 98 ASP A O 1
ATOM 791 N N . GLN A 1 99 ? -14.605 1.555 -1.999 1.00 98.62 99 GLN A N 1
ATOM 792 C CA . GLN A 1 99 ? -15.341 0.798 -3.009 1.00 98.62 99 GLN A CA 1
ATOM 793 C C . GLN A 1 99 ? -14.539 -0.414 -3.503 1.00 98.62 99 GLN A C 1
ATOM 795 O O . GLN A 1 99 ? -15.074 -1.518 -3.575 1.00 98.62 99 GLN A O 1
ATOM 800 N N . TYR A 1 100 ? -13.250 -0.233 -3.802 1.00 98.69 100 TYR A N 1
ATOM 801 C CA . TYR A 1 100 ? -12.397 -1.317 -4.280 1.00 98.69 100 TYR A CA 1
ATOM 802 C C . TYR A 1 100 ? -12.320 -2.468 -3.274 1.00 98.69 100 TYR A C 1
ATOM 804 O O . TYR A 1 100 ? -12.408 -3.633 -3.666 1.00 98.69 100 TYR A O 1
ATOM 812 N N . VAL A 1 101 ? -12.148 -2.157 -1.986 1.00 98.75 101 VAL A N 1
ATOM 813 C CA . VAL A 1 101 ? -12.065 -3.183 -0.941 1.00 98.75 101 VAL A CA 1
ATOM 814 C C . VAL A 1 101 ? -13.404 -3.903 -0.790 1.00 98.75 101 VAL A C 1
ATOM 816 O O . VAL A 1 101 ? -13.419 -5.129 -0.749 1.00 98.75 101 VAL A O 1
ATOM 819 N N . GLN A 1 102 ? -14.529 -3.184 -0.799 1.00 98.44 102 GLN A N 1
ATOM 820 C CA . GLN A 1 102 ? -15.861 -3.801 -0.759 1.00 98.44 102 GLN A CA 1
ATOM 821 C C . GLN A 1 102 ? -16.105 -4.763 -1.931 1.00 98.44 102 GLN A C 1
ATOM 823 O O . GLN A 1 102 ? -16.657 -5.844 -1.737 1.00 98.44 102 GLN A O 1
ATOM 828 N N . GLU A 1 103 ? -15.698 -4.379 -3.141 1.00 97.69 103 GLU A N 1
ATOM 829 C CA . GLU A 1 103 ? -15.933 -5.164 -4.356 1.00 97.69 103 GLU A CA 1
ATOM 830 C C . GLU A 1 103 ? -15.017 -6.391 -4.455 1.00 97.69 103 GLU A C 1
ATOM 832 O O . GLU A 1 103 ? -15.482 -7.466 -4.835 1.00 97.69 103 GLU A O 1
ATOM 837 N N . ASN A 1 104 ? -13.735 -6.258 -4.098 1.00 97.75 104 ASN A N 1
ATOM 838 C CA . ASN A 1 104 ? -12.739 -7.318 -4.302 1.00 97.75 104 ASN A CA 1
ATOM 839 C C . ASN A 1 104 ? -12.523 -8.233 -3.092 1.00 97.75 104 ASN A C 1
ATOM 841 O O . ASN A 1 104 ? -11.966 -9.313 -3.259 1.00 97.75 104 ASN A O 1
ATOM 845 N N . TYR A 1 105 ? -12.957 -7.821 -1.898 1.00 98.06 105 TYR A N 1
ATOM 846 C CA . TYR A 1 105 ? -12.825 -8.595 -0.658 1.00 98.06 105 TYR A CA 1
ATOM 847 C C . TYR A 1 105 ? -14.179 -8.935 -0.025 1.00 98.06 105 TYR A C 1
ATOM 849 O O . TYR A 1 105 ? -14.251 -9.248 1.159 1.00 98.06 105 TYR A O 1
ATOM 857 N N . GLY A 1 106 ? -15.276 -8.895 -0.789 1.00 96.00 106 GLY A N 1
ATOM 858 C CA . GLY A 1 106 ? -16.621 -9.187 -0.273 1.00 96.00 106 GLY A CA 1
ATOM 859 C C . GLY A 1 106 ? -16.802 -10.603 0.304 1.00 96.00 106 GLY A C 1
ATOM 860 O O . GLY A 1 106 ? -17.728 -10.835 1.079 1.00 96.00 106 GLY A O 1
ATOM 861 N N . ASP A 1 107 ? -15.922 -11.548 -0.033 1.00 96.75 107 ASP A N 1
ATOM 862 C CA . ASP A 1 107 ? -15.842 -12.891 0.558 1.00 96.75 107 ASP A CA 1
ATOM 863 C C . ASP A 1 107 ? -15.037 -12.941 1.876 1.00 96.75 107 ASP A C 1
ATOM 865 O O . ASP A 1 107 ? -15.066 -13.950 2.585 1.00 96.75 107 ASP A O 1
ATOM 869 N N . ARG A 1 108 ? -14.369 -11.840 2.235 1.00 97.44 108 ARG A N 1
ATOM 870 C CA . ARG A 1 108 ? -13.616 -11.605 3.475 1.00 97.44 108 ARG A CA 1
ATOM 871 C C . ARG A 1 108 ? -14.209 -10.419 4.247 1.00 97.44 108 ARG A C 1
ATOM 873 O O . ARG A 1 108 ? -13.590 -9.353 4.319 1.00 97.44 108 ARG A O 1
ATOM 880 N N . PRO A 1 109 ? -15.404 -10.585 4.850 1.00 97.88 109 PRO A N 1
ATOM 881 C CA . PRO A 1 109 ? -16.070 -9.506 5.577 1.00 97.88 109 PRO A CA 1
ATOM 882 C C . PRO A 1 109 ? -15.229 -8.968 6.738 1.00 97.88 109 PRO A C 1
ATOM 884 O O . PRO A 1 109 ? -15.310 -7.789 7.045 1.00 97.88 109 PRO A O 1
ATOM 887 N N . ASP A 1 110 ? -14.366 -9.794 7.330 1.00 98.06 110 ASP A N 1
ATOM 888 C CA . ASP A 1 110 ? -13.411 -9.364 8.348 1.00 98.06 110 ASP A CA 1
ATOM 889 C C . ASP A 1 110 ? -12.446 -8.285 7.827 1.00 98.06 110 ASP A C 1
ATOM 891 O O . ASP A 1 110 ? -12.258 -7.268 8.493 1.00 98.06 110 ASP A O 1
ATOM 895 N N . ILE A 1 111 ? -11.887 -8.459 6.621 1.00 98.62 111 ILE A N 1
ATOM 896 C CA . ILE A 1 111 ? -11.007 -7.465 5.983 1.00 98.62 111 ILE A CA 1
ATOM 897 C C . ILE A 1 111 ? -11.796 -6.206 5.629 1.00 98.62 111 ILE A C 1
ATOM 899 O O . ILE A 1 111 ? -11.335 -5.099 5.909 1.00 98.62 111 ILE A O 1
ATOM 903 N N . VAL A 1 112 ? -12.977 -6.368 5.026 1.00 98.75 112 VAL A N 1
ATOM 904 C CA . VAL A 1 112 ? -13.832 -5.243 4.617 1.00 98.75 112 VAL A CA 1
ATOM 905 C C . VAL A 1 112 ? -14.217 -4.395 5.827 1.00 98.75 112 VAL A C 1
ATOM 907 O O . VAL A 1 112 ? -14.003 -3.183 5.815 1.00 98.75 112 VAL A O 1
ATOM 910 N N . ASP A 1 113 ? -14.714 -5.021 6.892 1.00 98.56 113 ASP A N 1
ATOM 911 C CA . ASP A 1 113 ? -15.149 -4.328 8.103 1.00 98.56 113 ASP A CA 1
ATOM 912 C C . ASP A 1 113 ? -13.977 -3.613 8.783 1.00 98.56 113 ASP A C 1
ATOM 914 O O . ASP A 1 113 ? -14.103 -2.442 9.154 1.00 98.56 113 ASP A O 1
ATOM 918 N N . ALA A 1 114 ? -12.818 -4.272 8.905 1.00 98.50 114 ALA A N 1
ATOM 919 C CA . ALA A 1 114 ? -11.628 -3.666 9.494 1.00 98.50 114 ALA A CA 1
ATOM 920 C C . ALA A 1 114 ? -11.131 -2.469 8.671 1.00 98.50 114 ALA A C 1
ATOM 922 O O . ALA A 1 114 ? -10.934 -1.385 9.221 1.00 98.50 114 ALA A O 1
ATOM 923 N N . TYR A 1 115 ? -10.975 -2.632 7.354 1.00 98.75 115 TYR A N 1
ATOM 924 C CA . TYR A 1 115 ? -10.477 -1.586 6.462 1.00 98.75 115 TYR A CA 1
ATOM 925 C C . TYR A 1 115 ? -11.378 -0.347 6.450 1.00 98.75 115 TYR A C 1
ATOM 927 O O . TYR A 1 115 ? -10.896 0.779 6.600 1.00 98.75 115 TYR A O 1
ATOM 935 N N . LEU A 1 116 ? -12.691 -0.542 6.298 1.00 98.69 116 LEU A N 1
ATOM 936 C CA . LEU A 1 116 ? -13.652 0.560 6.262 1.00 98.69 116 LEU A CA 1
ATOM 937 C C . LEU A 1 116 ? -13.764 1.269 7.614 1.00 98.69 116 LEU A C 1
ATOM 939 O O . LEU A 1 116 ? -14.007 2.475 7.643 1.00 98.69 116 LEU A O 1
ATOM 943 N N . SER A 1 117 ? -13.551 0.545 8.715 1.00 98.50 117 SER A N 1
ATOM 944 C CA . SER A 1 117 ? -13.604 1.106 10.065 1.00 98.50 117 SER A CA 1
ATOM 945 C C . SER A 1 117 ? -12.344 1.874 10.459 1.00 98.50 117 SER A C 1
ATOM 947 O O . SER A 1 117 ? -12.415 2.681 11.378 1.00 98.50 117 SER A O 1
ATOM 949 N N . LEU A 1 118 ? -11.195 1.674 9.806 1.00 98.19 118 LEU A N 1
ATOM 950 C CA . LEU A 1 118 ? -9.978 2.423 10.136 1.00 98.19 118 LEU A CA 1
ATOM 951 C C . LEU A 1 118 ? -10.168 3.928 9.893 1.00 98.19 118 LEU A C 1
ATOM 953 O O . LEU A 1 118 ? -10.431 4.370 8.775 1.00 98.19 118 LEU A O 1
ATOM 957 N N . THR A 1 119 ? -9.966 4.731 10.938 1.00 96.88 119 THR A N 1
ATOM 958 C CA . THR A 1 119 ? -10.107 6.197 10.873 1.00 96.88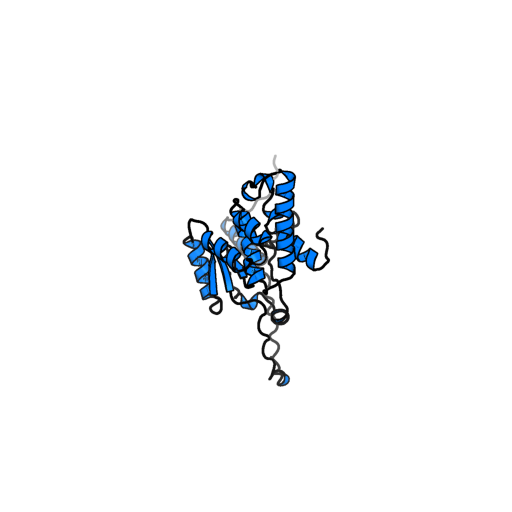 119 THR A CA 1
ATOM 959 C C . THR A 1 119 ? -8.776 6.927 10.703 1.00 96.88 119 THR A C 1
ATOM 961 O O . THR A 1 119 ? -8.760 8.074 10.257 1.00 96.88 119 THR A O 1
ATOM 964 N N . VAL A 1 120 ? -7.649 6.277 11.016 1.00 96.88 120 VAL A N 1
ATOM 965 C CA . VAL A 1 120 ? -6.305 6.855 10.880 1.00 96.88 120 VAL A CA 1
ATOM 966 C C . VAL A 1 120 ? -5.845 6.756 9.413 1.00 96.88 120 VAL A C 1
ATOM 968 O O . VAL A 1 120 ? -5.582 5.647 8.937 1.00 96.88 120 VAL A O 1
ATOM 971 N N . PRO A 1 121 ? -5.686 7.880 8.678 1.00 96.12 121 PRO A N 1
ATOM 972 C CA . PRO A 1 121 ? -5.513 7.837 7.222 1.00 96.12 121 PRO A CA 1
ATOM 973 C C . PRO A 1 121 ? -4.264 7.098 6.736 1.00 96.12 121 PRO A C 1
ATOM 975 O O . PRO A 1 121 ? -4.318 6.443 5.698 1.00 96.12 121 PRO A O 1
ATOM 978 N N . ILE A 1 122 ? -3.146 7.198 7.464 1.00 96.50 122 ILE A N 1
ATOM 979 C CA . ILE A 1 122 ? -1.897 6.533 7.066 1.00 96.50 122 ILE A CA 1
ATOM 980 C C . ILE A 1 122 ? -1.998 5.011 7.207 1.00 96.50 122 ILE A C 1
ATOM 982 O O . ILE A 1 122 ? -1.622 4.300 6.284 1.00 96.50 122 ILE A O 1
ATOM 986 N N . LEU A 1 123 ? -2.622 4.514 8.282 1.00 98.00 123 LEU A N 1
ATOM 987 C CA . LEU A 1 123 ? -2.838 3.076 8.479 1.00 98.00 123 LEU A CA 1
ATOM 988 C C . LEU A 1 123 ? -3.732 2.501 7.380 1.00 98.00 123 LEU A C 1
ATOM 990 O O . LEU A 1 123 ? -3.461 1.435 6.834 1.00 98.00 123 LEU A O 1
ATOM 994 N N . LYS A 1 124 ? -4.785 3.241 7.017 1.00 97.94 124 LYS A N 1
ATOM 995 C CA . LYS A 1 124 ? -5.701 2.850 5.944 1.00 97.94 124 LYS A CA 1
ATOM 996 C C . LYS A 1 124 ? -5.014 2.856 4.574 1.00 97.94 124 LYS A C 1
ATOM 998 O O . LYS A 1 124 ? -5.248 1.954 3.775 1.00 97.94 124 LYS A O 1
ATOM 1003 N N . ALA A 1 125 ? -4.146 3.830 4.295 1.00 98.06 125 ALA A N 1
ATOM 1004 C CA . ALA A 1 125 ? -3.378 3.880 3.049 1.00 98.06 125 ALA A CA 1
ATOM 1005 C C . ALA A 1 125 ? -2.342 2.745 2.952 1.00 98.06 125 ALA A C 1
ATOM 1007 O O . ALA A 1 125 ? -2.263 2.083 1.917 1.00 98.06 125 ALA A O 1
ATOM 1008 N N . ASP A 1 126 ? -1.606 2.482 4.034 1.00 98.44 126 ASP A N 1
ATOM 1009 C CA . ASP A 1 126 ? -0.664 1.365 4.117 1.00 98.44 126 ASP A CA 1
ATOM 1010 C C . ASP A 1 126 ? -1.381 0.015 3.972 1.00 98.44 126 ASP A C 1
ATOM 1012 O O . ASP A 1 126 ? -0.904 -0.880 3.283 1.00 98.44 126 ASP A O 1
ATOM 1016 N N . PHE A 1 127 ? -2.559 -0.153 4.575 1.00 98.75 127 PHE A N 1
ATOM 1017 C CA . PHE A 1 127 ? -3.297 -1.401 4.412 1.00 98.75 127 PHE A CA 1
ATOM 1018 C C . PHE A 1 127 ? -3.810 -1.562 2.971 1.00 98.75 127 PHE A C 1
ATOM 1020 O O . PHE A 1 127 ? -3.660 -2.628 2.370 1.00 98.75 127 PHE A O 1
ATOM 1027 N N . LEU A 1 128 ? -4.329 -0.480 2.372 1.00 98.88 128 LEU A N 1
ATOM 1028 C CA . LEU A 1 128 ? -4.819 -0.478 0.992 1.00 98.88 128 LEU A CA 1
ATOM 1029 C C . LEU A 1 128 ? -3.749 -0.942 -0.001 1.00 98.88 128 LEU A C 1
ATOM 1031 O O . LEU A 1 128 ? -4.072 -1.713 -0.902 1.00 98.88 128 LEU A O 1
ATOM 1035 N N . ARG A 1 129 ? -2.486 -0.510 0.145 1.00 98.69 129 ARG A N 1
ATOM 1036 C CA . ARG A 1 129 ? -1.435 -0.905 -0.809 1.00 98.69 129 ARG A CA 1
ATOM 1037 C C . ARG A 1 129 ? -1.229 -2.413 -0.851 1.00 98.69 129 ARG A C 1
ATOM 1039 O O . ARG A 1 129 ? -1.105 -2.971 -1.938 1.00 98.69 129 ARG A O 1
ATOM 1046 N N . TYR A 1 130 ? -1.246 -3.085 0.300 1.00 98.81 130 TYR A N 1
ATOM 1047 C CA . TYR A 1 130 ? -1.080 -4.536 0.337 1.00 98.81 130 TYR A CA 1
ATOM 1048 C C . TYR A 1 130 ? -2.298 -5.247 -0.243 1.00 98.81 130 TYR A C 1
ATOM 1050 O O . TYR A 1 130 ? -2.124 -6.210 -0.982 1.00 98.81 130 TYR A O 1
ATOM 1058 N N . LEU A 1 131 ? -3.510 -4.742 0.010 1.00 98.88 131 LEU A N 1
ATOM 1059 C CA . LEU A 1 131 ? -4.737 -5.291 -0.571 1.00 98.88 131 LEU A CA 1
ATOM 1060 C C . LEU A 1 131 ? -4.746 -5.157 -2.107 1.00 98.88 131 LEU A C 1
ATOM 1062 O O . LEU A 1 131 ? -4.954 -6.132 -2.825 1.00 98.88 131 LEU A O 1
ATOM 1066 N N . LEU A 1 132 ? -4.431 -3.977 -2.645 1.00 98.81 132 LEU A N 1
ATOM 1067 C CA . LEU A 1 132 ? -4.353 -3.764 -4.097 1.00 98.81 132 LEU A CA 1
ATOM 1068 C C . LEU A 1 132 ? -3.326 -4.696 -4.751 1.00 98.81 132 LEU A C 1
ATOM 1070 O O . LEU A 1 132 ? -3.628 -5.381 -5.731 1.00 98.81 132 LEU A O 1
ATOM 1074 N N . LEU A 1 133 ? -2.122 -4.755 -4.179 1.00 98.75 133 LEU A N 1
ATOM 1075 C CA . LEU A 1 133 ? -1.038 -5.586 -4.689 1.00 98.75 133 LEU A CA 1
ATOM 1076 C C . LEU A 1 133 ? -1.315 -7.084 -4.532 1.00 98.75 133 LEU A C 1
ATOM 1078 O O . LEU A 1 133 ? -0.922 -7.867 -5.391 1.00 98.75 133 LEU A O 1
ATOM 1082 N N . PHE A 1 134 ? -1.992 -7.510 -3.470 1.00 98.56 134 PHE A N 1
ATOM 1083 C CA . PHE A 1 134 ? -2.358 -8.911 -3.309 1.00 98.56 134 PHE A CA 1
ATOM 1084 C C . PHE A 1 134 ? -3.426 -9.327 -4.324 1.00 98.56 134 PHE A C 1
ATOM 1086 O O . PHE A 1 134 ? -3.270 -10.358 -4.974 1.00 98.56 134 PHE A O 1
ATOM 1093 N N . ALA A 1 135 ? -4.480 -8.528 -4.496 1.00 98.19 135 ALA A N 1
ATOM 1094 C CA . ALA A 1 135 ? -5.590 -8.862 -5.386 1.00 98.19 135 ALA A CA 1
ATOM 1095 C C . ALA A 1 135 ? -5.193 -8.822 -6.871 1.00 98.19 135 ALA A C 1
ATOM 1097 O O . ALA A 1 135 ? -5.465 -9.761 -7.618 1.00 98.19 135 ALA A O 1
ATOM 1098 N N . GLU A 1 136 ? -4.531 -7.748 -7.302 1.00 98.06 136 GLU A N 1
ATOM 1099 C CA . GLU A 1 136 ? -4.270 -7.481 -8.721 1.00 98.06 136 GLU A CA 1
ATOM 1100 C C . GLU A 1 136 ? -2.784 -7.422 -9.077 1.00 98.06 136 GLU A C 1
ATOM 1102 O O . GLU A 1 136 ? -2.447 -7.347 -10.258 1.00 98.06 136 GLU A O 1
ATOM 1107 N N . GLY A 1 137 ? -1.878 -7.462 -8.101 1.00 98.31 137 GLY A N 1
ATOM 1108 C CA . GLY A 1 137 ? -0.457 -7.248 -8.348 1.00 98.31 137 GLY A CA 1
ATOM 1109 C C . GLY A 1 137 ? -0.152 -5.837 -8.846 1.00 98.31 137 GLY A C 1
ATOM 1110 O O . GLY A 1 137 ? -0.907 -4.879 -8.655 1.00 98.31 137 GLY A O 1
ATOM 1111 N N . GLY A 1 138 ? 0.990 -5.723 -9.511 1.00 98.12 138 GLY A N 1
ATOM 1112 C CA . GLY A 1 138 ? 1.484 -4.480 -10.078 1.00 98.12 138 GLY A CA 1
ATOM 1113 C C . GLY A 1 138 ? 2.469 -3.808 -9.140 1.00 98.12 138 GLY A C 1
ATOM 1114 O O . GLY A 1 138 ? 3.283 -4.480 -8.507 1.00 98.12 138 GLY A O 1
ATOM 1115 N N . ILE A 1 139 ? 2.421 -2.483 -9.102 1.00 98.31 139 ILE A N 1
ATOM 1116 C CA . ILE A 1 139 ? 3.409 -1.641 -8.437 1.00 98.31 139 ILE A CA 1
ATOM 1117 C C . ILE A 1 139 ? 2.671 -0.627 -7.586 1.00 98.31 139 ILE A C 1
ATOM 1119 O O . ILE A 1 139 ? 1.844 0.103 -8.110 1.00 98.31 139 ILE A O 1
ATOM 1123 N N . TRP A 1 140 ? 2.960 -0.550 -6.297 1.00 98.56 140 TRP A N 1
ATOM 1124 C CA . TRP A 1 140 ? 2.576 0.600 -5.490 1.00 98.56 140 TRP A CA 1
ATOM 1125 C C . TRP A 1 140 ? 3.682 1.643 -5.557 1.00 98.56 140 TRP A C 1
ATOM 1127 O O . TRP A 1 140 ? 4.853 1.272 -5.487 1.00 98.56 140 TRP A O 1
ATOM 1137 N N . ALA A 1 141 ? 3.317 2.918 -5.655 1.00 97.56 141 ALA A N 1
ATOM 1138 C CA . ALA A 1 141 ? 4.233 4.034 -5.473 1.00 97.56 141 ALA A CA 1
ATOM 1139 C C . ALA A 1 141 ? 3.552 5.158 -4.678 1.00 97.56 141 ALA A C 1
ATOM 1141 O O . ALA A 1 141 ? 2.429 5.568 -4.993 1.00 97.56 141 ALA A O 1
ATOM 1142 N N . ASP A 1 142 ? 4.237 5.679 -3.661 1.00 96.88 142 ASP A N 1
ATOM 1143 C CA . ASP A 1 142 ? 3.794 6.888 -2.969 1.00 96.88 142 ASP A CA 1
ATOM 1144 C C . ASP A 1 142 ? 3.874 8.112 -3.905 1.00 96.88 142 ASP A C 1
ATOM 1146 O O . ASP A 1 142 ? 4.602 8.146 -4.901 1.00 96.88 142 ASP A O 1
ATOM 1150 N N . LEU A 1 143 ? 3.074 9.140 -3.609 1.00 94.62 143 LEU A N 1
ATOM 1151 C CA . LEU A 1 143 ? 2.930 10.320 -4.474 1.00 94.62 143 LEU A CA 1
ATOM 1152 C C . LEU A 1 143 ? 4.157 11.228 -4.522 1.00 94.62 143 LEU A C 1
ATOM 1154 O O . LEU A 1 143 ? 4.197 12.153 -5.343 1.00 94.62 143 LEU A O 1
ATOM 1158 N N . ASP A 1 144 ? 5.099 11.019 -3.612 1.00 93.44 144 ASP A N 1
ATOM 1159 C CA . ASP A 1 144 ? 6.359 11.736 -3.521 1.00 93.44 144 ASP A CA 1
ATOM 1160 C C . ASP A 1 144 ? 7.560 10.946 -4.062 1.00 93.44 144 ASP A C 1
ATOM 1162 O O . ASP A 1 144 ? 8.712 11.333 -3.866 1.00 93.44 144 ASP A O 1
ATOM 1166 N N . VAL A 1 145 ? 7.286 9.880 -4.820 1.00 91.88 145 VAL A N 1
ATOM 1167 C CA . VAL A 1 145 ? 8.296 9.029 -5.448 1.00 91.88 145 VAL A CA 1
ATOM 1168 C C . VAL A 1 145 ? 8.375 9.300 -6.950 1.00 91.88 145 VAL A C 1
ATOM 1170 O O . VAL A 1 145 ? 7.389 9.223 -7.684 1.00 91.88 145 VAL A O 1
ATOM 1173 N N . SER A 1 146 ? 9.590 9.566 -7.433 1.00 90.62 146 SER A N 1
ATOM 1174 C CA . SER A 1 146 ? 9.898 9.591 -8.867 1.00 90.62 146 SER A CA 1
ATOM 1175 C C . SER A 1 146 ? 10.428 8.231 -9.328 1.00 90.62 146 SER A C 1
ATOM 1177 O O . SER A 1 146 ? 11.205 7.610 -8.609 1.00 90.62 146 SER A O 1
ATOM 1179 N N . CYS A 1 147 ? 10.117 7.804 -10.556 1.00 88.31 147 CYS A N 1
ATOM 1180 C CA . CYS A 1 147 ? 10.613 6.528 -11.100 1.00 88.31 147 CYS A CA 1
ATOM 1181 C C . CYS A 1 147 ? 12.102 6.537 -11.501 1.00 88.31 147 CYS A C 1
ATOM 1183 O O . CYS A 1 147 ? 12.594 5.554 -12.051 1.00 88.31 147 CYS A O 1
ATOM 1185 N N . GLY A 1 148 ? 12.822 7.634 -11.237 1.00 89.19 148 GLY A N 1
ATOM 1186 C CA . GLY A 1 148 ? 14.238 7.772 -11.563 1.00 89.19 148 GLY A CA 1
ATOM 1187 C C . GLY A 1 148 ? 14.524 7.672 -13.063 1.00 89.19 148 GLY A C 1
ATOM 1188 O O . GLY A 1 148 ? 13.656 7.924 -13.903 1.00 89.19 148 GLY A O 1
ATOM 1189 N N . ASP A 1 149 ? 15.767 7.335 -13.405 1.00 90.88 149 ASP A N 1
ATOM 1190 C CA . ASP A 1 149 ? 16.227 7.254 -14.799 1.00 90.88 149 ASP A CA 1
ATOM 1191 C C . ASP A 1 149 ? 16.210 5.829 -15.368 1.00 90.88 149 ASP A C 1
ATOM 1193 O O . ASP A 1 149 ? 16.229 5.655 -16.587 1.00 90.88 149 ASP A O 1
ATOM 1197 N N . VAL A 1 150 ? 16.165 4.808 -14.506 1.00 92.81 150 VAL A N 1
ATOM 1198 C CA . VAL A 1 150 ? 16.154 3.399 -14.919 1.00 92.81 150 VAL A CA 1
ATOM 1199 C C . VAL A 1 150 ? 14.708 2.949 -15.159 1.00 92.81 150 VAL A C 1
ATOM 1201 O O . VAL A 1 150 ? 13.913 2.976 -14.216 1.00 92.81 150 VAL A O 1
ATOM 1204 N N . PRO A 1 151 ? 14.345 2.496 -16.376 1.00 93.50 151 PRO A N 1
ATOM 1205 C CA . PRO A 1 151 ? 12.998 2.006 -16.660 1.00 93.50 151 PRO A CA 1
ATOM 1206 C C . PRO A 1 151 ? 12.589 0.837 -15.755 1.00 93.50 151 PRO A C 1
ATOM 1208 O O . PRO A 1 151 ? 13.385 -0.063 -15.491 1.00 93.50 151 PRO A O 1
ATOM 1211 N N . ILE A 1 152 ? 11.314 0.781 -15.366 1.00 95.19 152 ILE A N 1
ATOM 1212 C CA . ILE A 1 152 ? 10.768 -0.203 -14.412 1.00 95.19 152 ILE A CA 1
ATOM 1213 C C . ILE A 1 152 ? 11.024 -1.649 -14.857 1.00 95.19 152 ILE A C 1
ATOM 1215 O O . ILE A 1 152 ? 11.366 -2.516 -14.057 1.00 95.19 152 ILE A O 1
ATOM 1219 N N . ARG A 1 153 ? 10.925 -1.930 -16.162 1.00 91.69 153 ARG A N 1
ATOM 1220 C CA . ARG A 1 153 ? 11.170 -3.273 -16.728 1.00 91.69 153 ARG A CA 1
ATOM 1221 C C . ARG A 1 153 ? 12.593 -3.804 -16.478 1.00 91.69 153 ARG A C 1
ATOM 1223 O O . ARG A 1 153 ? 12.839 -5.001 -16.646 1.00 91.69 153 ARG A O 1
ATOM 1230 N N . GLU A 1 154 ? 13.518 -2.907 -16.141 1.00 92.56 154 GLU A N 1
ATOM 1231 C CA . GLU A 1 154 ? 14.933 -3.182 -15.888 1.00 92.56 154 GLU A CA 1
ATOM 1232 C C . GLU A 1 154 ? 15.229 -3.330 -14.388 1.00 92.56 154 GLU A C 1
ATOM 1234 O O . GLU A 1 154 ? 16.317 -3.773 -14.034 1.00 92.56 154 GLU A O 1
ATOM 1239 N N . TRP A 1 155 ? 14.258 -3.055 -13.503 1.00 93.94 155 TRP A N 1
ATOM 1240 C CA . TRP A 1 155 ? 14.401 -3.264 -12.054 1.00 93.94 155 TRP A CA 1
ATOM 1241 C C . TRP A 1 155 ? 14.521 -4.749 -11.689 1.00 93.94 155 TRP A C 1
ATOM 1243 O O . TRP A 1 155 ? 15.100 -5.097 -10.663 1.00 93.94 155 TRP A O 1
ATOM 1253 N N . ILE A 1 156 ? 14.009 -5.641 -12.546 1.00 94.00 156 ILE A N 1
ATOM 1254 C CA . ILE A 1 156 ? 14.118 -7.089 -12.367 1.00 94.00 156 ILE A CA 1
ATOM 1255 C C . ILE A 1 156 ? 15.135 -7.645 -13.369 1.00 94.00 156 ILE A C 1
ATOM 1257 O O . ILE A 1 156 ? 14.909 -7.535 -14.582 1.00 94.00 156 ILE A O 1
ATOM 1261 N N . PRO A 1 157 ? 16.213 -8.305 -12.902 1.00 92.81 157 PRO A N 1
ATOM 1262 C CA . PRO A 1 157 ? 17.142 -8.994 -13.786 1.00 92.81 157 PRO A CA 1
ATOM 1263 C C . PRO A 1 157 ? 16.421 -9.981 -14.709 1.00 92.81 157 PRO A C 1
ATOM 1265 O O . PRO A 1 157 ? 15.517 -10.701 -14.280 1.00 92.81 157 PRO A O 1
ATOM 1268 N N . GLU A 1 158 ? 16.863 -10.072 -15.967 1.00 89.69 158 GLU A N 1
ATOM 1269 C CA . GLU A 1 158 ? 16.256 -10.926 -17.003 1.00 89.69 158 GLU A CA 1
ATOM 1270 C C . GLU A 1 158 ? 16.022 -12.369 -16.525 1.00 89.69 158 GLU A C 1
ATOM 1272 O O . GLU A 1 158 ? 14.959 -12.951 -16.724 1.00 89.69 158 GLU A O 1
ATOM 1277 N N . THR A 1 159 ? 17.002 -12.928 -15.813 1.00 91.94 159 THR A N 1
ATOM 1278 C CA . THR A 1 159 ? 16.980 -14.302 -15.291 1.00 91.94 159 THR A CA 1
ATOM 1279 C C . THR A 1 159 ? 15.961 -14.525 -14.169 1.00 91.94 159 THR A C 1
ATOM 1281 O O . THR A 1 159 ? 15.603 -15.673 -13.885 1.00 91.94 159 THR A O 1
ATOM 1284 N N . LEU A 1 160 ? 15.488 -13.450 -13.535 1.00 92.00 160 LEU A N 1
ATOM 1285 C CA . LEU A 1 160 ? 14.530 -13.466 -12.431 1.00 92.00 160 LEU A CA 1
ATOM 1286 C C . LEU A 1 160 ? 13.129 -13.011 -12.847 1.00 92.00 160 LEU A C 1
ATOM 1288 O O . LEU A 1 160 ? 12.183 -13.302 -12.119 1.00 92.00 160 LEU A O 1
ATOM 1292 N N . ARG A 1 161 ? 12.951 -12.368 -14.009 1.00 89.12 161 ARG A N 1
ATOM 1293 C CA . ARG A 1 161 ? 11.669 -11.745 -14.396 1.00 89.12 161 ARG A CA 1
ATOM 1294 C C . ARG A 1 161 ? 10.483 -12.710 -14.417 1.00 89.12 161 ARG A C 1
ATOM 1296 O O . ARG A 1 161 ? 9.386 -12.352 -14.005 1.00 89.12 161 A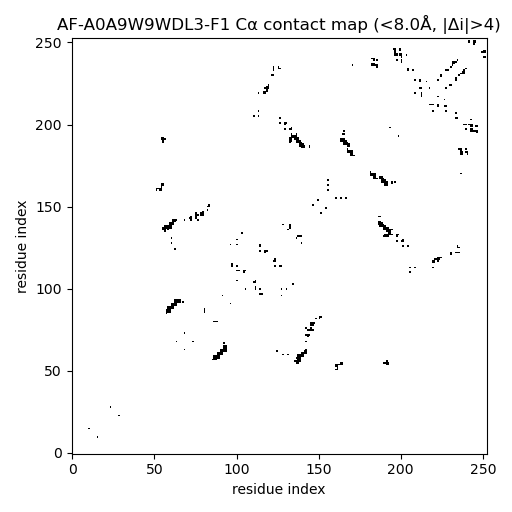RG A O 1
ATOM 1303 N N . ALA A 1 162 ? 10.717 -13.951 -14.836 1.00 89.06 162 ALA A N 1
ATOM 1304 C CA . ALA A 1 162 ? 9.699 -15.004 -14.860 1.00 89.06 162 ALA A CA 1
ATOM 1305 C C . ALA A 1 162 ? 9.361 -15.581 -13.472 1.00 89.06 162 ALA A C 1
ATOM 1307 O O . ALA A 1 162 ? 8.385 -16.312 -13.323 1.00 89.06 162 ALA A O 1
ATOM 1308 N N . LYS A 1 163 ? 10.211 -15.330 -12.470 1.00 91.19 163 LYS A N 1
ATOM 1309 C CA . LYS A 1 163 ? 10.164 -15.975 -11.151 1.00 91.19 163 LYS A CA 1
ATOM 1310 C C . LYS A 1 163 ? 9.766 -15.012 -10.040 1.00 91.19 163 LYS A C 1
ATOM 1312 O O . LYS A 1 163 ? 9.114 -15.451 -9.097 1.00 91.19 163 LYS A O 1
ATOM 1317 N N . ALA A 1 164 ? 10.141 -13.739 -10.160 1.00 93.00 164 ALA A N 1
ATOM 1318 C CA . ALA A 1 164 ? 9.887 -12.710 -9.163 1.00 93.00 164 ALA A CA 1
ATOM 1319 C C . ALA A 1 164 ? 8.390 -12.629 -8.815 1.00 93.00 164 ALA A C 1
ATOM 1321 O O . ALA A 1 164 ? 7.547 -12.454 -9.696 1.00 93.00 164 ALA A O 1
ATOM 1322 N N . GLY A 1 165 ? 8.079 -12.810 -7.529 1.00 94.00 165 GLY A N 1
ATOM 1323 C CA . GLY A 1 165 ? 6.729 -12.675 -6.967 1.00 94.00 165 GLY A CA 1
ATOM 1324 C C . GLY A 1 165 ? 6.563 -11.440 -6.079 1.00 94.00 165 GLY A C 1
ATOM 1325 O O . GLY A 1 165 ? 5.451 -10.940 -5.937 1.00 94.00 165 GLY A O 1
ATOM 1326 N N . LEU A 1 166 ? 7.667 -10.930 -5.533 1.00 96.19 166 LEU A N 1
ATOM 1327 C CA . LEU A 1 166 ? 7.757 -9.694 -4.766 1.00 96.19 166 LEU A CA 1
ATOM 1328 C C . LEU A 1 166 ? 9.113 -9.043 -5.076 1.00 96.19 166 LEU A C 1
ATOM 1330 O O . LEU A 1 166 ? 10.128 -9.739 -5.150 1.00 96.19 166 LEU A O 1
ATOM 1334 N N . VAL A 1 167 ? 9.123 -7.730 -5.278 1.00 96.81 167 VAL A N 1
ATOM 1335 C CA . VAL A 1 167 ? 10.320 -6.901 -5.450 1.00 96.81 167 VAL A CA 1
ATOM 1336 C C . VAL A 1 167 ? 10.164 -5.689 -4.543 1.00 96.81 167 VAL A C 1
ATOM 1338 O O . VAL A 1 167 ? 9.157 -4.984 -4.615 1.00 96.81 167 VAL A O 1
ATOM 1341 N N . VAL A 1 168 ? 11.156 -5.477 -3.689 1.00 96.06 168 VAL A N 1
ATOM 1342 C CA . VAL A 1 168 ? 11.206 -4.399 -2.699 1.00 96.06 168 VAL A CA 1
ATOM 1343 C C . VAL A 1 168 ? 12.597 -3.773 -2.711 1.00 96.06 168 VAL A C 1
ATOM 1345 O O . VAL A 1 168 ? 13.580 -4.462 -3.005 1.00 96.06 168 VAL A O 1
ATOM 1348 N N . GLY A 1 169 ? 12.675 -2.480 -2.409 1.00 93.44 169 GLY A N 1
ATOM 1349 C CA . GLY A 1 169 ? 13.932 -1.773 -2.178 1.00 93.44 169 GLY A CA 1
ATOM 1350 C C . GLY A 1 169 ? 14.350 -1.785 -0.707 1.00 93.44 169 GLY A C 1
ATOM 1351 O O . GLY A 1 169 ? 13.617 -2.239 0.175 1.00 93.44 169 GLY A O 1
ATOM 1352 N N . TRP A 1 170 ? 15.557 -1.290 -0.442 1.00 91.88 170 TRP A N 1
ATOM 1353 C CA . TRP A 1 170 ? 16.064 -1.089 0.913 1.00 91.88 170 TRP A CA 1
ATOM 1354 C C . TRP A 1 170 ? 15.706 0.307 1.401 1.00 91.88 170 TRP A C 1
ATOM 1356 O O . TRP A 1 170 ? 16.088 1.308 0.794 1.00 91.88 170 TRP A O 1
ATOM 1366 N N . GLU A 1 171 ? 15.066 0.384 2.562 1.00 89.19 171 GLU A N 1
ATOM 1367 C CA . GLU A 1 171 ? 14.881 1.666 3.211 1.00 89.19 171 GLU A CA 1
ATOM 1368 C C . GLU A 1 171 ? 16.224 2.201 3.726 1.00 89.19 171 GLU A C 1
ATOM 1370 O O . GLU A 1 171 ? 17.015 1.485 4.351 1.00 89.19 171 GLU A O 1
ATOM 1375 N N . PHE A 1 172 ? 16.480 3.479 3.436 1.00 84.75 172 PHE A N 1
ATOM 1376 C CA . PHE A 1 172 ? 17.737 4.173 3.723 1.00 84.75 172 PHE A CA 1
ATOM 1377 C C . PHE A 1 172 ? 18.981 3.545 3.060 1.00 84.75 172 PHE A C 1
ATOM 1379 O O . PHE A 1 172 ? 20.049 3.462 3.677 1.00 84.75 172 PHE A O 1
ATOM 1386 N N . ASP A 1 173 ? 18.899 3.184 1.772 1.00 79.62 173 ASP A N 1
ATOM 1387 C CA . ASP A 1 173 ? 20.053 2.733 0.968 1.00 79.62 173 ASP A CA 1
ATOM 1388 C C . ASP A 1 173 ? 20.998 3.876 0.543 1.00 79.62 173 ASP A C 1
ATOM 1390 O O . ASP A 1 173 ? 21.249 4.152 -0.627 1.00 79.62 173 ASP A O 1
ATOM 1394 N N . VAL A 1 174 ? 21.492 4.617 1.532 1.00 75.56 174 VAL A N 1
ATOM 1395 C CA . VAL A 1 174 ? 22.271 5.854 1.351 1.00 75.56 174 VAL A CA 1
ATOM 1396 C C . VAL A 1 174 ? 23.615 5.812 2.086 1.00 75.56 174 VAL A C 1
ATOM 1398 O O . VAL A 1 174 ? 24.281 6.831 2.260 1.00 75.56 174 VAL A O 1
ATOM 1401 N N . GLY A 1 175 ? 24.045 4.622 2.520 1.00 72.19 175 GLY A N 1
ATOM 1402 C CA . GLY A 1 175 ? 25.360 4.410 3.133 1.00 72.19 175 GLY A CA 1
ATOM 1403 C C . GLY A 1 175 ? 25.533 5.038 4.522 1.00 72.19 175 GLY A C 1
ATOM 1404 O O . GLY A 1 175 ? 26.664 5.231 4.960 1.00 72.19 175 GLY A O 1
ATOM 1405 N N . TRP A 1 176 ? 24.442 5.342 5.236 1.00 72.75 176 TRP A N 1
ATOM 1406 C CA . TRP A 1 176 ? 24.437 6.030 6.542 1.00 72.75 176 TRP A CA 1
ATOM 1407 C C . TRP A 1 176 ? 25.023 5.215 7.726 1.00 72.75 176 TRP A C 1
ATOM 1409 O O . TRP A 1 176 ? 24.807 5.549 8.889 1.00 72.75 176 TRP A O 1
ATOM 1419 N N . GLY A 1 177 ? 25.775 4.142 7.455 1.00 71.38 177 GLY A N 1
ATOM 1420 C CA . GLY A 1 177 ? 26.398 3.276 8.464 1.00 71.38 177 GLY A CA 1
ATOM 1421 C C . GLY A 1 177 ? 25.488 2.166 9.007 1.00 71.38 177 GLY A C 1
ATOM 1422 O O . GLY A 1 177 ? 24.610 1.677 8.306 1.00 71.38 177 GLY A O 1
ATOM 1423 N N . GLU A 1 178 ? 25.744 1.723 10.242 1.00 73.25 178 GLU A N 1
ATOM 1424 C CA . GLU A 1 178 ? 25.033 0.610 10.912 1.00 73.25 178 GLU A CA 1
ATOM 1425 C C . GLU A 1 178 ? 24.031 1.082 11.985 1.00 73.25 178 GLU A C 1
ATOM 1427 O O . GLU A 1 178 ? 23.392 0.271 12.644 1.00 73.25 178 GLU A O 1
ATOM 1432 N N . ASN A 1 179 ? 23.868 2.397 12.168 1.00 79.12 179 ASN A N 1
ATOM 1433 C CA . ASN A 1 179 ? 23.071 2.974 13.261 1.00 79.12 179 ASN A CA 1
ATOM 1434 C C . ASN A 1 179 ? 21.559 3.040 12.975 1.00 79.12 179 ASN A C 1
ATOM 1436 O O . ASN A 1 179 ? 20.829 3.717 13.698 1.00 79.12 179 ASN A O 1
ATOM 1440 N N . PHE A 1 180 ? 21.088 2.388 11.917 1.00 78.25 180 PHE A N 1
ATOM 1441 C CA . PHE A 1 180 ? 19.677 2.324 11.559 1.00 78.25 180 PHE A CA 1
ATOM 1442 C C . PHE A 1 180 ? 19.278 0.879 11.289 1.00 78.25 180 PHE A C 1
ATOM 1444 O O . PHE A 1 180 ? 20.075 0.065 10.818 1.00 78.25 180 PHE A O 1
ATOM 1451 N N . ILE A 1 181 ? 18.025 0.567 11.604 1.00 80.81 181 ILE A N 1
ATOM 1452 C CA . ILE A 1 181 ? 17.451 -0.742 11.322 1.00 80.81 181 ILE A CA 1
ATOM 1453 C C . ILE A 1 181 ? 17.295 -0.851 9.808 1.00 80.81 181 ILE A C 1
ATOM 1455 O O . ILE A 1 181 ? 16.619 -0.030 9.189 1.00 80.81 181 ILE A O 1
ATOM 1459 N N . ARG A 1 182 ? 17.939 -1.859 9.213 1.00 85.25 182 ARG A N 1
ATOM 1460 C CA . ARG A 1 182 ? 17.732 -2.185 7.802 1.00 85.25 182 ARG A CA 1
ATOM 1461 C C . ARG A 1 182 ? 16.367 -2.835 7.658 1.00 85.25 182 ARG A C 1
ATOM 1463 O O . ARG A 1 182 ? 16.089 -3.841 8.305 1.00 85.25 182 ARG A O 1
ATOM 1470 N N . GLN A 1 183 ? 15.546 -2.257 6.802 1.00 91.44 183 GLN A N 1
ATOM 1471 C CA . GLN A 1 183 ? 14.203 -2.731 6.508 1.00 91.44 183 GLN A CA 1
ATOM 1472 C C . GLN A 1 183 ? 13.911 -2.497 5.027 1.00 91.44 183 GLN A C 1
ATOM 1474 O O . GLN A 1 183 ? 14.628 -1.750 4.358 1.00 91.44 183 GLN A O 1
ATOM 1479 N N . PHE A 1 184 ? 12.908 -3.178 4.497 1.00 95.25 184 PHE A N 1
ATOM 1480 C CA . PHE A 1 184 ? 12.417 -2.914 3.155 1.00 95.25 184 PHE A CA 1
ATOM 1481 C C . PHE A 1 184 ? 11.657 -1.599 3.125 1.00 95.25 184 PHE A C 1
ATOM 1483 O O . PHE A 1 184 ? 10.920 -1.284 4.057 1.00 95.25 184 PHE A O 1
ATOM 1490 N N . GLU A 1 185 ? 11.805 -0.854 2.038 1.00 94.75 185 GLU A N 1
ATOM 1491 C CA . GLU A 1 185 ? 10.939 0.288 1.787 1.00 94.75 185 GLU A CA 1
ATOM 1492 C C . GLU A 1 185 ? 9.504 -0.174 1.504 1.00 94.75 185 GLU A C 1
ATOM 1494 O O . GLU A 1 185 ? 9.275 -1.235 0.924 1.00 94.75 185 GLU A O 1
ATOM 1499 N N . SER A 1 186 ? 8.528 0.641 1.905 1.00 96.19 186 SER A N 1
ATOM 1500 C CA . SER A 1 186 ? 7.105 0.396 1.611 1.00 96.19 186 SER A CA 1
ATOM 1501 C C . SER A 1 186 ? 6.479 1.452 0.696 1.00 96.19 186 SER A C 1
ATOM 1503 O O . SER A 1 186 ? 5.337 1.293 0.265 1.00 96.19 186 SER A O 1
ATOM 1505 N N . TRP A 1 187 ? 7.243 2.495 0.349 1.00 96.00 187 TRP A N 1
ATOM 1506 C CA . TRP A 1 187 ? 6.833 3.569 -0.557 1.00 96.00 187 TRP A CA 1
ATOM 1507 C C . TRP A 1 187 ? 6.965 3.184 -2.040 1.00 96.00 187 TRP A C 1
ATOM 1509 O O . TRP A 1 187 ? 6.410 3.867 -2.900 1.00 96.00 187 TRP A O 1
ATOM 1519 N N . THR A 1 188 ? 7.650 2.080 -2.370 1.00 97.31 188 THR A N 1
ATOM 1520 C CA . THR A 1 188 ? 7.571 1.407 -3.678 1.00 97.31 188 THR A CA 1
ATOM 1521 C C . THR A 1 188 ? 7.669 -0.108 -3.518 1.00 97.31 188 THR A C 1
ATOM 1523 O O . THR A 1 188 ? 8.609 -0.632 -2.931 1.00 97.31 188 THR A O 1
ATOM 1526 N N . ILE A 1 189 ? 6.675 -0.834 -4.033 1.00 98.25 189 ILE A N 1
ATOM 1527 C CA . ILE A 1 189 ? 6.596 -2.300 -3.930 1.00 98.25 189 ILE A CA 1
ATOM 1528 C C . ILE A 1 189 ? 6.086 -2.842 -5.258 1.00 98.25 189 ILE A C 1
ATOM 1530 O O . ILE A 1 189 ? 5.058 -2.371 -5.738 1.00 98.25 189 ILE A O 1
ATOM 1534 N N . MET A 1 190 ? 6.739 -3.857 -5.827 1.00 97.81 190 MET A N 1
ATOM 1535 C CA . MET A 1 190 ? 6.193 -4.603 -6.965 1.00 97.81 190 MET A CA 1
ATOM 1536 C C . MET A 1 190 ? 5.800 -6.014 -6.541 1.00 97.81 190 MET A C 1
ATOM 1538 O O . MET A 1 190 ? 6.594 -6.712 -5.912 1.00 97.81 190 MET A O 1
ATOM 1542 N N . ALA A 1 191 ? 4.617 -6.480 -6.931 1.00 98.06 191 ALA A N 1
ATOM 1543 C CA . ALA A 1 191 ? 4.151 -7.814 -6.574 1.00 98.06 191 ALA A CA 1
ATOM 1544 C C . ALA A 1 191 ? 3.381 -8.503 -7.701 1.00 98.06 191 ALA A C 1
ATOM 1546 O O . ALA A 1 191 ? 2.667 -7.880 -8.489 1.00 98.06 191 ALA A O 1
ATOM 1547 N N . ALA A 1 192 ? 3.511 -9.825 -7.754 1.00 97.69 192 ALA A N 1
ATOM 1548 C CA . ALA A 1 192 ? 2.602 -10.659 -8.521 1.00 97.69 192 ALA A CA 1
ATOM 1549 C C . ALA A 1 192 ? 1.274 -10.805 -7.748 1.00 97.69 192 ALA A C 1
ATOM 1551 O O . ALA A 1 192 ? 1.306 -10.860 -6.513 1.00 97.69 192 ALA A O 1
ATOM 1552 N N . PRO A 1 193 ? 0.129 -10.928 -8.444 1.00 97.81 193 PRO A N 1
ATOM 1553 C CA . PRO A 1 193 ? -1.146 -11.223 -7.796 1.00 97.81 193 PRO A CA 1
ATOM 1554 C C . PRO A 1 193 ? -1.048 -12.503 -6.957 1.00 97.81 193 PRO A C 1
ATOM 1556 O O . PRO A 1 193 ? -0.415 -13.481 -7.372 1.00 97.81 193 PRO A O 1
ATOM 1559 N N . GLY A 1 194 ? -1.673 -12.499 -5.782 1.00 96.50 194 GLY A N 1
ATOM 1560 C CA . GLY A 1 194 ? -1.670 -13.620 -4.845 1.00 96.50 194 GLY A CA 1
ATOM 1561 C C . GLY A 1 194 ? -0.314 -13.884 -4.184 1.00 96.50 194 GLY A C 1
ATOM 1562 O O . GLY A 1 194 ? -0.033 -15.026 -3.825 1.00 96.50 194 GLY A O 1
ATOM 1563 N N . SER A 1 195 ? 0.553 -12.872 -4.061 1.00 95.81 195 SER A N 1
ATOM 1564 C CA . SER A 1 195 ? 1.859 -13.022 -3.405 1.00 95.81 195 SER A CA 1
ATOM 1565 C C . SER A 1 195 ? 1.703 -13.535 -1.960 1.00 95.81 195 SER A C 1
ATOM 1567 O O . SER A 1 195 ? 1.069 -12.852 -1.151 1.00 95.81 195 SER A O 1
ATOM 1569 N N . PRO A 1 196 ? 2.293 -14.694 -1.598 1.00 94.88 196 PRO A N 1
ATOM 1570 C CA . PRO A 1 196 ? 2.170 -15.250 -0.249 1.00 94.88 196 PRO A CA 1
ATOM 1571 C C . PRO A 1 196 ? 2.812 -14.344 0.809 1.00 94.88 196 PRO A C 1
ATOM 1573 O O . PRO A 1 196 ? 2.277 -14.220 1.905 1.00 94.88 196 PRO A O 1
ATOM 1576 N N . HIS A 1 197 ? 3.883 -13.622 0.461 1.00 94.88 197 HIS A N 1
ATOM 1577 C CA . HIS A 1 197 ? 4.498 -12.635 1.353 1.00 94.88 197 HIS A CA 1
ATOM 1578 C C . HIS A 1 197 ? 3.514 -11.524 1.741 1.00 94.88 197 HIS A C 1
ATOM 1580 O O . HIS A 1 197 ? 3.468 -11.107 2.893 1.00 94.88 197 HIS A O 1
ATOM 1586 N N . LEU A 1 198 ? 2.711 -11.046 0.782 1.00 97.25 198 LEU A N 1
ATOM 1587 C CA . LEU A 1 198 ? 1.719 -10.005 1.052 1.00 97.25 198 LEU A CA 1
ATOM 1588 C C . LEU A 1 198 ? 0.538 -10.539 1.858 1.00 97.25 198 LEU A C 1
ATOM 1590 O O . LEU A 1 198 ? 0.000 -9.798 2.673 1.00 97.25 198 LEU A O 1
ATOM 1594 N N . LEU A 1 199 ? 0.162 -11.810 1.674 1.00 96.50 199 LEU A N 1
ATOM 1595 C CA . LEU A 1 199 ? -0.865 -12.444 2.499 1.00 96.50 199 LEU A CA 1
ATOM 1596 C C . LEU A 1 199 ? -0.455 -12.461 3.975 1.00 96.50 199 LEU A C 1
ATOM 1598 O O . LEU A 1 199 ? -1.239 -12.043 4.816 1.00 96.50 199 LEU A O 1
ATOM 1602 N N . VAL A 1 200 ? 0.793 -12.845 4.271 1.00 96.69 200 VAL A N 1
ATOM 1603 C CA . VAL A 1 200 ? 1.329 -12.816 5.643 1.00 96.69 200 VAL A CA 1
ATOM 1604 C C . VAL A 1 200 ? 1.278 -11.402 6.225 1.00 96.69 200 VAL A C 1
ATOM 1606 O O . VAL A 1 200 ? 0.850 -11.223 7.360 1.00 96.69 200 VAL A O 1
ATOM 1609 N N . VAL A 1 201 ? 1.653 -10.379 5.448 1.00 97.94 201 VAL A N 1
ATOM 1610 C CA . VAL A 1 201 ? 1.573 -8.975 5.895 1.00 97.94 201 VAL A CA 1
ATOM 1611 C C . VAL A 1 201 ? 0.126 -8.551 6.174 1.00 97.94 201 VAL A C 1
ATOM 1613 O O . VAL A 1 201 ? -0.131 -7.898 7.182 1.00 97.94 201 VAL A O 1
ATOM 1616 N N . ILE A 1 202 ? -0.821 -8.922 5.307 1.00 98.50 202 ILE A N 1
ATOM 1617 C CA . ILE A 1 202 ? -2.253 -8.634 5.480 1.00 98.50 202 ILE A CA 1
ATOM 1618 C C . ILE A 1 202 ? -2.782 -9.293 6.757 1.00 98.50 202 ILE A C 1
ATOM 1620 O O . ILE A 1 202 ? -3.411 -8.615 7.570 1.00 98.50 202 ILE A O 1
ATOM 1624 N N . ASP A 1 203 ? -2.502 -10.580 6.956 1.00 97.44 203 ASP A N 1
ATOM 1625 C CA . ASP A 1 203 ? -2.964 -11.331 8.123 1.00 97.44 203 ASP A CA 1
ATOM 1626 C C . ASP A 1 203 ? -2.356 -10.771 9.423 1.00 97.44 203 ASP A C 1
ATOM 1628 O O . ASP A 1 203 ? -3.066 -10.577 10.408 1.00 97.44 203 ASP A O 1
ATOM 1632 N N . ASP A 1 204 ? -1.076 -10.393 9.413 1.00 97.00 204 ASP A N 1
ATOM 1633 C CA . ASP A 1 204 ? -0.390 -9.783 10.560 1.00 97.00 204 ASP A CA 1
ATOM 1634 C C . ASP A 1 204 ? -0.905 -8.361 10.881 1.00 97.00 204 ASP A C 1
ATOM 1636 O O . ASP A 1 204 ? -0.986 -7.959 12.048 1.00 97.00 204 ASP A O 1
ATOM 1640 N N . ILE A 1 205 ? -1.313 -7.580 9.873 1.00 98.38 205 ILE A N 1
ATOM 1641 C CA . ILE A 1 205 ? -2.025 -6.305 10.085 1.00 98.38 205 ILE A CA 1
ATOM 1642 C C . ILE A 1 205 ? -3.388 -6.558 10.731 1.00 98.38 205 ILE A C 1
ATOM 1644 O O . ILE A 1 205 ? -3.716 -5.902 11.720 1.00 98.38 205 ILE A O 1
ATOM 1648 N N . MET A 1 206 ? -4.158 -7.518 10.219 1.00 98.56 206 MET A N 1
ATOM 1649 C CA . MET A 1 206 ? -5.469 -7.882 10.766 1.00 98.56 206 MET A CA 1
ATOM 1650 C C . MET A 1 206 ? -5.370 -8.361 12.219 1.00 98.56 206 MET A C 1
ATOM 1652 O O . MET A 1 206 ? -6.143 -7.921 13.075 1.00 98.56 206 MET A O 1
ATOM 1656 N N . ASP A 1 207 ? -4.378 -9.195 12.525 1.00 97.94 207 ASP A N 1
ATOM 1657 C CA . ASP A 1 207 ? -4.079 -9.640 13.884 1.00 97.94 207 ASP A CA 1
ATOM 1658 C C . ASP A 1 207 ? -3.647 -8.476 14.784 1.00 97.94 207 ASP A C 1
ATOM 1660 O O . ASP A 1 207 ? -4.097 -8.389 15.928 1.00 97.94 207 ASP A O 1
ATOM 1664 N N . GLY A 1 208 ? -2.843 -7.542 14.267 1.00 97.94 208 GLY A N 1
ATOM 1665 C CA . GLY A 1 208 ? -2.465 -6.317 14.972 1.00 97.94 208 GLY A CA 1
ATOM 1666 C C . GLY A 1 208 ? -3.671 -5.437 15.311 1.00 97.94 208 GLY A C 1
ATOM 1667 O O . GLY A 1 208 ? -3.796 -4.980 16.447 1.00 97.94 208 GLY A O 1
ATOM 1668 N N . ILE A 1 209 ? -4.590 -5.240 14.361 1.00 98.38 209 ILE A N 1
ATOM 1669 C CA . ILE A 1 209 ? -5.851 -4.516 14.583 1.00 98.38 209 ILE A CA 1
ATOM 1670 C C . ILE A 1 209 ? -6.659 -5.211 15.680 1.00 98.38 209 ILE A C 1
ATOM 1672 O O . ILE A 1 209 ? -7.034 -4.556 16.654 1.00 98.38 209 ILE A O 1
ATOM 1676 N N . ARG A 1 210 ? -6.865 -6.533 15.579 1.00 98.25 210 ARG A N 1
ATOM 1677 C CA . ARG A 1 210 ? -7.590 -7.315 16.593 1.00 98.25 210 ARG A CA 1
ATOM 1678 C C . ARG A 1 210 ? -6.954 -7.156 17.973 1.00 98.25 210 ARG A C 1
ATOM 1680 O O . ARG A 1 210 ? -7.644 -6.782 18.919 1.00 98.25 210 ARG A O 1
ATOM 1687 N N . GLN A 1 211 ? -5.640 -7.351 18.077 1.00 98.06 211 GLN A N 1
ATOM 1688 C CA . GLN A 1 211 ? -4.906 -7.222 19.334 1.00 98.06 211 GLN A CA 1
ATOM 1689 C C . GLN A 1 211 ? -5.091 -5.836 19.956 1.00 98.06 211 GLN A C 1
ATOM 1691 O O . GLN A 1 211 ? -5.342 -5.739 21.153 1.00 98.06 211 GLN A O 1
ATOM 1696 N N . LYS A 1 212 ? -5.007 -4.764 19.161 1.00 98.12 212 LYS A N 1
ATOM 1697 C CA . LYS A 1 212 ? -5.200 -3.399 19.661 1.00 98.12 212 LYS A CA 1
ATOM 1698 C C . LYS A 1 212 ? -6.639 -3.132 20.088 1.00 98.12 212 LYS A C 1
ATOM 1700 O O . LYS A 1 212 ? -6.849 -2.532 21.139 1.00 98.12 212 LYS A O 1
ATOM 1705 N N . THR A 1 213 ? -7.631 -3.628 19.353 1.00 98.06 213 THR A N 1
ATOM 1706 C CA . THR A 1 213 ? -9.033 -3.514 19.790 1.00 98.06 213 THR A CA 1
ATOM 1707 C C . THR A 1 213 ? -9.297 -4.254 21.103 1.00 98.06 213 THR A C 1
ATOM 1709 O O . THR A 1 213 ? -9.990 -3.727 21.971 1.00 98.06 213 THR A O 1
ATOM 1712 N N . GLU A 1 214 ? -8.696 -5.431 21.298 1.00 98.12 214 GLU A N 1
ATOM 1713 C CA . GLU A 1 214 ? -8.806 -6.211 22.535 1.00 98.12 214 GLU A CA 1
ATOM 1714 C C . GLU A 1 214 ? -8.058 -5.554 23.705 1.00 98.12 214 GLU A C 1
ATOM 1716 O O . GLU A 1 214 ? -8.596 -5.476 24.808 1.00 98.12 214 GLU A O 1
ATOM 1721 N N . GLU A 1 215 ? -6.845 -5.048 23.462 1.00 98.12 215 GLU A N 1
ATOM 1722 C CA . GLU A 1 215 ? -5.996 -4.381 24.458 1.00 98.12 215 GLU A CA 1
ATOM 1723 C C . GLU A 1 215 ? -6.687 -3.154 25.065 1.00 98.12 215 GLU A C 1
ATOM 1725 O O . GLU A 1 215 ? -6.667 -2.968 26.282 1.00 98.12 215 GLU A O 1
ATOM 1730 N N . TYR A 1 216 ? -7.324 -2.332 24.227 1.00 97.94 216 TYR A N 1
ATOM 1731 C CA . TYR A 1 216 ? -7.978 -1.096 24.662 1.00 97.94 216 TYR A CA 1
ATOM 1732 C C . TYR A 1 216 ? -9.483 -1.249 24.916 1.00 97.94 216 TYR A C 1
ATOM 1734 O O . TYR A 1 216 ? -10.093 -0.348 25.492 1.00 97.94 216 TYR A O 1
ATOM 1742 N N . GLY A 1 217 ? -10.089 -2.374 24.524 1.00 98.12 217 GLY A N 1
ATOM 1743 C CA . GLY A 1 217 ? -11.527 -2.613 24.664 1.00 98.12 217 GLY A CA 1
ATOM 1744 C C . GLY A 1 217 ? -12.385 -1.675 23.809 1.00 98.12 217 GLY A C 1
ATOM 1745 O O . GLY A 1 217 ? -13.466 -1.278 24.244 1.00 98.12 217 GLY A O 1
ATOM 1746 N N . VAL A 1 218 ? -11.902 -1.304 22.619 1.00 98.31 218 VAL A N 1
ATOM 1747 C CA . VAL A 1 218 ? -12.548 -0.348 21.700 1.00 98.31 218 VAL A CA 1
ATOM 1748 C C . VAL A 1 218 ? -12.776 -0.977 20.321 1.00 98.31 218 VAL A C 1
ATOM 1750 O O . VAL A 1 218 ? -12.007 -1.853 19.922 1.00 98.31 218 VAL A O 1
ATOM 1753 N N . PRO A 1 219 ? -13.801 -0.556 19.557 1.00 98.19 219 PRO A N 1
ATOM 1754 C CA . PRO A 1 219 ? -13.953 -0.985 18.167 1.00 98.19 219 PRO A CA 1
ATOM 1755 C C . PRO A 1 219 ? -12.846 -0.405 17.270 1.00 98.19 219 PRO A C 1
ATOM 1757 O O . PRO A 1 219 ? -12.225 0.603 17.605 1.00 98.19 219 PRO A O 1
ATOM 1760 N N . VAL A 1 220 ? -12.650 -0.987 16.079 1.00 98.25 220 VAL A N 1
ATOM 1761 C CA . VAL A 1 220 ? -11.649 -0.520 15.090 1.00 98.25 220 VAL A CA 1
ATOM 1762 C C . VAL A 1 220 ? -11.814 0.971 14.766 1.00 98.25 220 VAL A C 1
ATOM 1764 O O . VAL A 1 220 ? -10.824 1.687 14.645 1.00 98.25 220 VAL A O 1
ATOM 1767 N N . SER A 1 221 ? -13.058 1.460 14.700 1.00 98.19 221 SER A N 1
ATOM 1768 C CA . SER A 1 221 ? -13.383 2.869 14.431 1.00 98.19 221 SER A CA 1
ATOM 1769 C C . SER A 1 221 ? -12.883 3.857 15.479 1.00 98.19 221 SER A C 1
ATOM 1771 O O . SER A 1 221 ? -12.777 5.050 15.197 1.00 98.19 221 SER A O 1
ATOM 1773 N N . GLU A 1 222 ? -12.579 3.377 16.681 1.00 98.12 222 GLU A N 1
ATOM 1774 C CA . GLU A 1 222 ? -12.070 4.180 17.791 1.00 98.12 222 GLU A CA 1
ATOM 1775 C C . GLU A 1 222 ? -10.559 4.009 18.002 1.00 98.12 222 GLU A C 1
ATOM 1777 O O . GLU A 1 222 ? -9.993 4.671 18.873 1.00 98.12 222 GLU A O 1
ATOM 1782 N N . LEU A 1 223 ? -9.880 3.179 17.197 1.00 97.50 223 LEU A N 1
ATOM 1783 C CA . LEU A 1 223 ? -8.423 3.094 17.233 1.00 97.50 223 LEU A CA 1
ATOM 1784 C C . LEU A 1 223 ? -7.800 4.429 16.825 1.00 97.50 223 LEU A C 1
ATOM 1786 O O . LEU A 1 223 ? -8.070 4.975 15.755 1.00 97.50 223 LEU A O 1
ATOM 1790 N N . THR A 1 224 ? -6.917 4.931 17.680 1.00 96.88 224 THR A N 1
ATOM 1791 C CA . THR A 1 224 ? -6.125 6.134 17.424 1.00 96.88 224 THR A CA 1
ATOM 1792 C C . THR A 1 224 ? -4.670 5.775 17.150 1.00 96.88 224 THR A C 1
ATOM 1794 O O . THR A 1 224 ? -4.210 4.680 17.472 1.00 96.88 224 THR A O 1
ATOM 1797 N N . LEU A 1 225 ? -3.919 6.730 16.598 1.00 94.69 225 LEU A N 1
ATOM 1798 C CA . LEU A 1 225 ? -2.486 6.562 16.355 1.00 94.69 225 LEU A CA 1
ATOM 1799 C C . LEU A 1 225 ? -1.712 6.215 17.642 1.0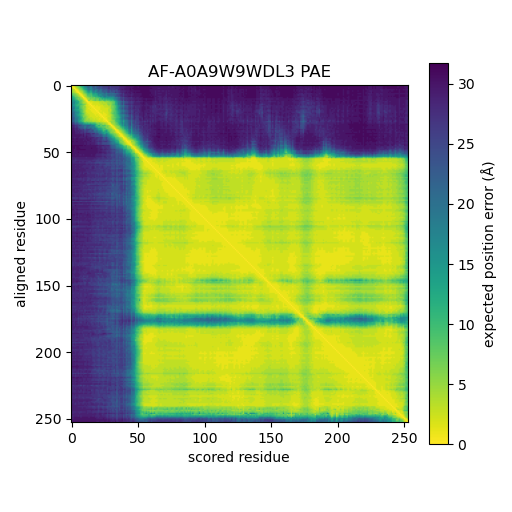0 94.69 225 LEU A C 1
ATOM 1801 O O . LEU A 1 225 ? -0.839 5.350 17.629 1.00 94.69 225 LEU A O 1
ATOM 1805 N N . ASP A 1 226 ? -2.085 6.834 18.766 1.00 96.06 226 ASP A N 1
ATOM 1806 C CA . ASP A 1 226 ? -1.461 6.580 20.070 1.00 96.06 226 ASP A CA 1
ATOM 1807 C C . ASP A 1 226 ? -1.696 5.140 20.561 1.00 96.06 226 ASP A C 1
ATOM 1809 O O . ASP A 1 226 ? -0.835 4.568 21.226 1.00 96.06 226 ASP A O 1
ATOM 1813 N N . MET A 1 227 ? -2.841 4.536 20.221 1.00 96.50 227 MET A N 1
ATOM 1814 C CA . MET A 1 227 ? -3.158 3.143 20.566 1.00 96.50 227 MET A CA 1
ATOM 1815 C C . MET A 1 227 ? -2.391 2.146 19.692 1.00 96.50 227 MET A C 1
ATOM 1817 O O . MET A 1 227 ? -1.945 1.098 20.168 1.00 96.50 227 MET A O 1
ATOM 1821 N N . THR A 1 228 ? -2.233 2.454 18.403 1.00 92.25 228 THR A N 1
ATOM 1822 C CA . THR A 1 228 ? -1.553 1.564 17.452 1.00 92.25 228 THR A CA 1
ATOM 1823 C C . THR A 1 228 ? -0.037 1.572 17.616 1.00 92.25 228 THR A C 1
ATOM 1825 O O . THR A 1 228 ? 0.610 0.579 17.291 1.00 92.25 228 THR A O 1
ATOM 1828 N N . GLY A 1 229 ? 0.523 2.648 18.175 1.00 93.06 229 GLY A N 1
ATOM 1829 C CA . GLY A 1 229 ? 1.962 2.829 18.320 1.00 93.06 229 GLY A CA 1
ATOM 1830 C C . GLY A 1 229 ? 2.601 3.345 17.031 1.00 93.06 229 GLY A C 1
ATOM 1831 O O . GLY A 1 229 ? 1.989 4.111 16.287 1.00 93.06 229 GLY A O 1
ATOM 1832 N N . ASP A 1 230 ? 3.848 2.947 16.779 1.00 92.94 230 ASP A N 1
ATOM 1833 C CA . ASP A 1 230 ? 4.583 3.387 15.594 1.00 92.94 230 ASP A CA 1
ATOM 1834 C C . ASP A 1 230 ? 3.969 2.792 14.316 1.00 92.94 230 ASP A C 1
ATOM 1836 O O . ASP A 1 230 ? 3.868 1.573 14.156 1.00 92.94 230 ASP A O 1
ATOM 1840 N N . VAL A 1 231 ? 3.587 3.661 13.378 1.00 94.12 231 VAL A N 1
ATOM 1841 C CA . VAL A 1 231 ? 3.070 3.275 12.055 1.00 94.12 231 VAL A CA 1
ATOM 1842 C C . VAL A 1 231 ? 4.054 2.364 11.333 1.00 94.12 231 VAL A C 1
ATOM 1844 O O . VAL A 1 231 ? 3.631 1.416 10.672 1.00 94.12 231 VAL A O 1
ATOM 1847 N N . ILE A 1 232 ? 5.357 2.610 11.504 1.00 91.69 232 ILE A N 1
ATOM 1848 C CA . ILE A 1 232 ? 6.434 1.827 10.892 1.00 91.69 232 ILE A CA 1
ATOM 1849 C C . ILE A 1 232 ? 6.311 0.344 11.257 1.00 91.69 232 ILE A C 1
ATOM 1851 O O . ILE A 1 232 ? 6.527 -0.521 10.405 1.00 91.69 232 ILE A O 1
ATOM 1855 N N . ASP A 1 233 ? 5.932 0.067 12.504 1.00 92.94 233 ASP A N 1
ATOM 1856 C CA . ASP A 1 233 ? 5.763 -1.277 13.053 1.00 92.94 233 ASP A CA 1
ATOM 1857 C C . ASP A 1 233 ? 4.364 -1.852 12.818 1.00 92.94 233 ASP A C 1
ATOM 1859 O O . ASP A 1 233 ? 4.207 -3.073 12.719 1.00 92.94 233 ASP A O 1
ATOM 1863 N N . PHE A 1 234 ? 3.346 -0.992 12.745 1.00 95.69 234 PHE A N 1
ATOM 1864 C CA . PHE A 1 234 ? 1.951 -1.421 12.710 1.00 95.69 234 PHE A CA 1
ATOM 1865 C C . PHE A 1 234 ? 1.450 -1.768 11.304 1.00 95.69 234 PHE A C 1
ATOM 1867 O O . PHE A 1 234 ? 0.825 -2.810 11.129 1.00 95.69 234 PHE A O 1
ATOM 1874 N N . THR A 1 235 ? 1.728 -0.930 10.303 1.00 96.56 235 THR A N 1
ATOM 1875 C CA . THR A 1 235 ? 1.325 -1.142 8.892 1.00 96.56 235 THR A CA 1
ATOM 1876 C C . THR A 1 235 ? 2.440 -0.833 7.891 1.00 96.56 235 THR A C 1
ATOM 1878 O O . THR A 1 235 ? 2.350 -1.192 6.718 1.00 96.56 235 THR A O 1
ATOM 1881 N N . GLY A 1 236 ? 3.501 -0.175 8.344 1.00 94.94 236 GLY A N 1
ATOM 1882 C CA . GLY A 1 236 ? 4.555 0.362 7.505 1.00 94.94 236 GLY A CA 1
ATOM 1883 C C . GLY A 1 236 ? 5.701 -0.618 7.206 1.00 94.94 236 GLY A C 1
ATOM 1884 O O . GLY A 1 236 ? 5.532 -1.844 7.219 1.00 94.94 236 GLY A O 1
ATOM 1885 N N . PRO A 1 237 ? 6.897 -0.081 6.909 1.00 94.94 237 PRO A N 1
ATOM 1886 C CA . PRO A 1 237 ? 7.997 -0.848 6.324 1.00 94.94 237 PRO A CA 1
ATOM 1887 C C . PRO A 1 237 ? 8.561 -1.950 7.227 1.00 94.94 237 PRO A C 1
ATOM 1889 O O . PRO A 1 237 ? 8.978 -2.998 6.722 1.00 94.94 237 PRO A O 1
ATOM 1892 N N . ARG A 1 238 ? 8.540 -1.794 8.559 1.00 93.69 238 ARG A N 1
ATOM 1893 C CA . ARG A 1 238 ? 9.044 -2.856 9.445 1.00 93.69 238 ARG A CA 1
ATOM 1894 C C . ARG A 1 238 ? 8.115 -4.062 9.450 1.00 93.69 238 ARG A C 1
ATOM 1896 O O . ARG A 1 238 ? 8.595 -5.197 9.458 1.00 93.69 238 ARG A O 1
ATOM 1903 N N . ARG A 1 239 ? 6.803 -3.838 9.342 1.00 94.81 239 ARG A N 1
ATOM 1904 C CA . ARG A 1 239 ? 5.845 -4.934 9.190 1.00 94.81 239 ARG A CA 1
ATOM 1905 C C . ARG A 1 239 ? 5.991 -5.656 7.853 1.00 94.81 239 ARG A C 1
ATOM 1907 O O . ARG A 1 239 ? 6.055 -6.883 7.849 1.00 94.81 239 ARG A O 1
ATOM 1914 N N . LEU A 1 240 ? 6.144 -4.918 6.749 1.00 96.38 240 LEU A N 1
ATOM 1915 C CA . LEU A 1 240 ? 6.461 -5.508 5.441 1.00 96.38 240 LEU A CA 1
ATOM 1916 C C . LEU A 1 240 ? 7.730 -6.370 5.504 1.00 96.38 240 LEU A C 1
ATOM 1918 O O . LEU A 1 240 ? 7.753 -7.488 4.996 1.00 96.38 240 LEU A O 1
ATOM 1922 N N . THR A 1 241 ? 8.772 -5.862 6.161 1.00 93.75 241 THR A N 1
ATOM 1923 C CA . THR A 1 241 ? 10.049 -6.569 6.327 1.00 93.75 241 THR A CA 1
ATOM 1924 C C . THR A 1 241 ? 9.867 -7.885 7.066 1.00 93.75 241 THR A C 1
ATOM 1926 O O . THR A 1 241 ? 10.308 -8.928 6.583 1.00 93.75 241 THR A O 1
ATOM 1929 N N . ARG A 1 242 ? 9.175 -7.859 8.209 1.00 90.75 242 ARG A N 1
ATOM 1930 C CA . ARG A 1 242 ? 8.892 -9.065 8.988 1.00 90.75 242 ARG A CA 1
ATOM 1931 C C . ARG A 1 242 ? 8.082 -10.081 8.186 1.00 90.75 242 ARG A C 1
ATOM 1933 O O . ARG A 1 242 ? 8.521 -11.221 8.082 1.00 90.75 242 ARG A O 1
ATOM 1940 N N . GLY A 1 243 ? 6.965 -9.670 7.582 1.00 85.12 243 GLY A N 1
ATOM 1941 C CA . GLY A 1 243 ? 6.113 -10.580 6.808 1.00 85.12 243 GLY A CA 1
ATOM 1942 C C . GLY A 1 243 ? 6.827 -11.177 5.591 1.00 85.12 243 GLY A C 1
ATOM 1943 O O . GLY A 1 243 ? 6.657 -12.355 5.282 1.00 85.12 243 GLY A O 1
ATOM 1944 N N . GLY A 1 244 ? 7.707 -10.400 4.948 1.00 81.94 244 GLY A N 1
ATOM 1945 C CA . GLY A 1 244 ? 8.560 -10.885 3.863 1.00 81.94 244 GLY A CA 1
ATOM 1946 C C . GLY A 1 244 ? 9.496 -12.021 4.290 1.00 81.94 244 GLY A C 1
ATOM 1947 O O . GLY A 1 244 ? 9.636 -12.997 3.554 1.00 81.94 244 GLY A O 1
ATOM 1948 N N . PHE A 1 245 ? 10.110 -11.922 5.474 1.00 85.88 245 PHE A N 1
ATOM 1949 C CA . PHE A 1 245 ? 10.992 -12.966 6.010 1.00 85.88 245 PHE A CA 1
ATOM 1950 C C . PHE A 1 245 ? 10.237 -14.157 6.612 1.00 85.88 245 PHE A C 1
ATOM 1952 O O . PHE A 1 245 ? 10.664 -15.299 6.431 1.00 85.88 245 PHE A O 1
ATOM 1959 N N . GLU A 1 246 ? 9.118 -13.906 7.291 1.00 85.69 246 GLU A N 1
ATOM 1960 C CA . GLU A 1 246 ? 8.311 -14.939 7.940 1.00 85.69 246 GLU A CA 1
ATOM 1961 C C . GLU A 1 246 ? 7.783 -15.968 6.937 1.00 85.69 246 GLU A C 1
ATOM 1963 O O . GLU A 1 246 ? 7.890 -17.169 7.184 1.00 85.69 246 GLU A O 1
ATOM 1968 N N . GLU A 1 247 ? 7.320 -15.521 5.767 1.00 86.31 247 GLU A N 1
ATOM 1969 C CA . GLU A 1 247 ? 6.892 -16.419 4.686 1.00 86.31 247 GLU A CA 1
ATOM 1970 C C . GLU A 1 247 ? 8.013 -17.375 4.243 1.00 86.31 247 GLU A C 1
ATOM 1972 O O . GLU A 1 247 ? 7.765 -18.557 4.002 1.00 86.31 247 GLU A O 1
ATOM 1977 N N . LEU A 1 248 ? 9.264 -16.902 4.234 1.00 81.00 248 LEU A N 1
ATOM 1978 C CA . LEU A 1 248 ? 10.437 -17.697 3.863 1.00 81.00 248 LEU A CA 1
ATOM 1979 C C . LEU A 1 248 ? 10.895 -18.651 4.981 1.00 81.0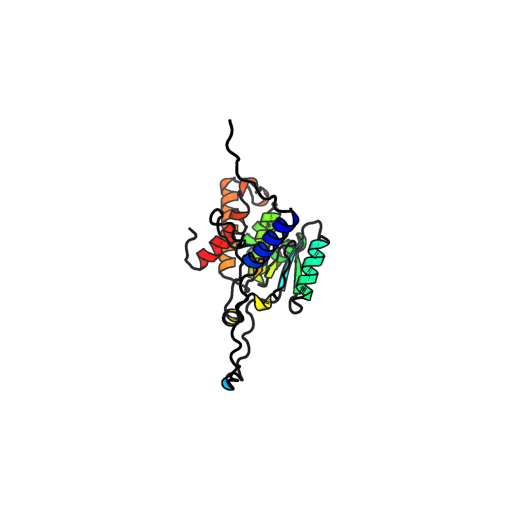0 248 LEU A C 1
ATOM 1981 O O . LEU A 1 248 ? 11.892 -19.360 4.817 1.00 81.00 248 LEU A O 1
ATOM 1985 N N . GLY A 1 249 ? 10.214 -18.660 6.131 1.00 74.50 249 GLY A N 1
ATOM 1986 C CA . GLY A 1 249 ? 10.621 -19.402 7.324 1.00 74.50 249 GLY A CA 1
ATOM 1987 C C . GLY A 1 249 ? 11.870 -18.827 7.999 1.00 74.50 249 GLY A C 1
ATOM 1988 O O . GLY A 1 249 ? 12.536 -19.525 8.767 1.00 74.50 249 GLY A O 1
ATOM 1989 N N . ILE A 1 250 ? 12.216 -17.572 7.705 1.00 71.75 250 ILE A N 1
ATOM 1990 C CA . ILE A 1 250 ? 13.356 -16.870 8.291 1.00 71.75 250 ILE A CA 1
ATOM 1991 C C . ILE A 1 250 ? 12.799 -15.966 9.391 1.00 71.75 250 ILE A C 1
ATOM 1993 O O . ILE A 1 250 ? 12.111 -14.991 9.116 1.00 71.75 250 ILE A O 1
ATOM 1997 N N . GLY A 1 251 ? 13.071 -16.283 10.658 1.00 57.53 251 GLY A N 1
ATOM 1998 C CA . GLY A 1 251 ? 12.676 -15.399 11.757 1.00 57.53 251 GLY A CA 1
ATOM 1999 C C . GLY A 1 251 ? 13.368 -14.038 11.630 1.00 57.53 251 GLY A C 1
ATOM 2000 O O . GLY A 1 251 ? 14.591 -13.990 11.483 1.00 57.53 251 GLY A O 1
ATOM 2001 N N . SER A 1 252 ? 12.608 -12.943 11.690 1.00 54.38 252 SER A N 1
ATOM 2002 C CA . SER A 1 252 ? 13.170 -11.592 11.784 1.00 54.38 252 SER A CA 1
ATOM 2003 C C . SER A 1 252 ? 13.870 -11.435 13.140 1.00 54.38 252 SER A C 1
ATOM 2005 O O . SER A 1 252 ? 13.203 -11.548 14.172 1.00 54.38 252 SER A O 1
ATOM 2007 N N . GLN A 1 253 ? 15.192 -11.231 13.146 1.00 42.56 253 GLN A N 1
ATOM 2008 C CA . GLN A 1 253 ? 15.943 -10.846 14.351 1.00 42.56 253 GLN A CA 1
ATOM 2009 C C . GLN A 1 253 ? 15.871 -9.341 14.584 1.00 42.56 253 GLN A C 1
ATOM 2011 O O . GLN A 1 253 ? 15.913 -8.600 13.577 1.00 42.56 253 GLN A O 1
#

Sequence (253 aa):
MLAQGPTFTRFSTASIFILLCLFFILYYHPMRQATPEGPSTYDPSREGFQPASPRIPEKIWYKVGPKGLSNQSHEWLHDCLHKNPAHRAQIMTDDTGDQYVQENYGDRPDIVDAYLSLTVPILKADFLRYLLLFAEGGIWADLDVSCGDVPIREWIPETLRAKAGLVVGWEFDVGWGENFIRQFESWTIMAAPGSPHLLVVIDDIMDGIRQKTEEYGVPVSELTLDMTGDVIDFTGPRRLTRGGFEELGIGSQ

Foldseek 3Di:
DDDDDDDDDDDDPVNVVVVVVVCCCVVPPDDPPDDPPDPPPDDPVPVPPPQADFLADLEEEEEDEPVGADPQLVVQVVQLCVLAVRHDYDYDYPVNLLVVCCVQCVVPVLLSVLLVLAPPVLLNVLLSVLVCCQAAFHKYAYSNDHPPDDRPVVLAPSVCRNPDAKDFAWDPPPCPPDPDDIWTASNMIGGRHNRQLSVLLNVQLSVLLVVLCVVVVHHSNPDDCVSSDDCCCRRGGRSSRQSNQVSVVHHDD

Mean predicted aligned error: 11.79 Å

Nearest PDB structures (foldseek):
  8ovt-assembly2_B  TM=6.487E-01  e=9.304E-09  Yersinia enterocolitica
  2vk9-assembly1_A  TM=6.066E-01  e=8.737E-04  Clostridium novyi
  4r04-assembly1_A  TM=5.917E-01  e=4.600E-03  Clostridioides difficile
  8hcy-assembly2_A  TM=5.440E-01  e=1.108E-03  Legionella

pLDDT: mean 85.82, std 17.76, range [37.56, 98.88]

Organism: NCBI:txid1303715